Protein AF-A0A8C6CEL7-F1 (afdb_monomer)

Mean predicted aligned error: 11.31 Å

pLDDT: mean 79.72, std 16.55, range [28.69, 97.38]

Radius of gyration: 22.08 Å; Cα contacts (8 Å, |Δi|>4): 391; chains: 1; bounding box: 46×43×64 Å

Secondary structure (DSSP, 8-state):
-EEEEEEEEETTEEEEEEEEE-SSEEEEEETTS-EEEEEGGGEEEEEEEE-SSSEEEEEEETTS-EEEEEEE-GGGHHHHHHHIIIII--PEEE-----S-----EEEEETTEEEEEETTEEEEEEEGGGEEEEEEETTEEEEEE---TT-SS---EEEEE-PPP-SSS--HHHHHHHHHHHHS------S--S---SS----TT-------SEEEEEETTEEEEEEPPTT-------

InterPro domains:
  IPR011993 PH-like domain superfamily [G3DSA:2.30.29.30] (4-88)
  IPR024954 SSRP1, dimerization domain [PF03531] (101-165)
  IPR035417 FACT complex subunit SSRP1/POB3, N-terminal PH domain [PF17292] (12-92)
  IPR038167 SSRP1 domain superfamily [G3DSA:2.30.29.220] (90-170)
  IPR050454 RTT106/SSRP1 Histone Chaperone/FACT Complex [PTHR45849] (7-200)

Sequence (238 aa):
LDISILFSNVKGSINDGRLRLSRQGINFNSKTGKVDNIQAGKLTEGIWRWVALGHGLKLLKKNGHVYKNDGFRESEFEKLSDFFKTHYRLDLMEKDLCVKGWNWGTVKFGGQLLSFDIGDQLVFEIPHSNMSQYTTGKNKVTLEFHQNDDMEVSLMEVRFYVPPTQEGSVDPFEAFAQNILSNADVIQATGDAICIFLEATVPPGAGLYLHLQAARAHLLQRDFLCQLHPGYHHHAFL

Nearest PDB structures (foldseek):
  9eh2-assembly1_y  TM=8.035E-01  e=2.287E-29  Homo sapiens
  4khb-assembly3_F  TM=8.827E-01  e=9.810E-16  Thermochaetoides thermophila DSM 1495
  4khb-assembly2_D  TM=8.791E-01  e=1.525E-15  Thermochaetoides thermophila DSM 1495
  7xti-assembly1_k  TM=6.970E-01  e=7.644E-18  Komagataella phaffii
  7xt7-assembly1_k  TM=7.550E-01  e=6.945E-17  Komagataella phaffii

Organism: Moschus moschiferus (NCBI:txid68415)

Foldseek 3Di:
DKDAWKFWQDQNDTWGWIWDQDLQFIWTQTPVRDIDTGGLQQWDAWEWEDDPAAIKIWTAGPQLDITIIDNDHPVCQVVVQCCCCVRSVYGYHYAYADPPPDDDADWDQTRQWIFGDDVPHTHDIDGLAQFAAWDDDDQKIKTAGDDDPVDPDGDGIDMDRHDADPD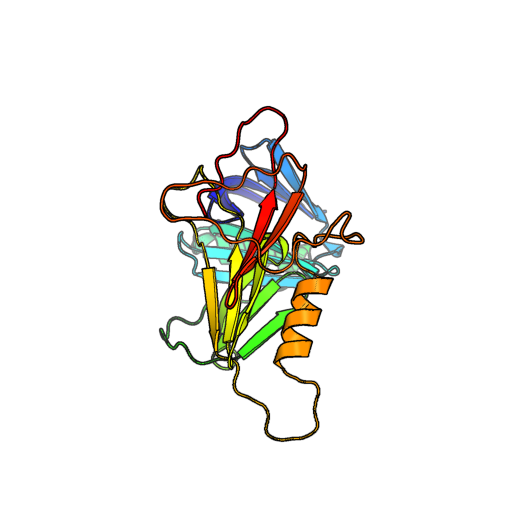DDDTPVVVVVVSSVVRHPYDDPPDDDPDDDDPDDAPVPGDDDDPDQWDWDDDPPDIDIDHDDPPDDDDDDD

Structure (mmCIF, N/CA/C/O backbone):
data_AF-A0A8C6CEL7-F1
#
_entry.id   AF-A0A8C6CEL7-F1
#
loop_
_atom_site.group_PDB
_atom_site.id
_atom_site.type_symbol
_atom_site.label_atom_id
_atom_site.label_alt_id
_atom_site.label_comp_id
_atom_site.label_asym_id
_atom_site.label_entity_id
_atom_site.label_seq_id
_atom_site.pdbx_PDB_ins_code
_atom_site.Cartn_x
_atom_site.Cartn_y
_atom_site.Cartn_z
_atom_site.occupancy
_atom_site.B_iso_or_equiv
_atom_site.auth_seq_id
_atom_site.auth_comp_id
_atom_site.auth_asym_id
_atom_site.auth_atom_id
_atom_site.pdbx_PDB_model_num
ATOM 1 N N . LEU A 1 1 ? 17.700 -2.260 -18.020 1.00 73.88 1 LEU A N 1
ATOM 2 C CA . LEU A 1 1 ? 16.871 -1.061 -18.258 1.00 73.88 1 LEU A CA 1
ATOM 3 C C . LEU A 1 1 ? 17.180 -0.050 -17.163 1.00 73.88 1 LEU A C 1
ATOM 5 O O . LEU A 1 1 ? 17.296 -0.461 -16.017 1.00 73.88 1 LEU A O 1
ATOM 9 N N . ASP A 1 2 ? 17.378 1.220 -17.497 1.00 73.12 2 ASP A N 1
ATOM 10 C CA . ASP A 1 2 ? 17.623 2.278 -16.512 1.00 73.12 2 ASP A CA 1
ATO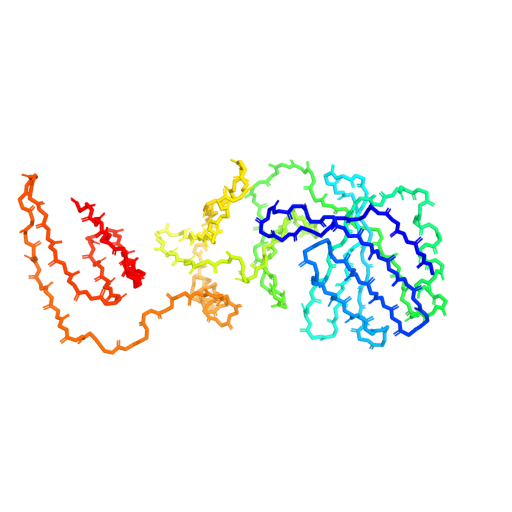M 11 C C . ASP A 1 2 ? 16.583 3.377 -16.735 1.00 73.12 2 ASP A C 1
ATOM 13 O O . ASP A 1 2 ? 16.462 3.865 -17.861 1.00 73.12 2 ASP A O 1
ATOM 17 N N . ILE A 1 3 ? 15.796 3.680 -15.703 1.00 73.62 3 ILE A N 1
ATOM 18 C CA . ILE A 1 3 ? 14.707 4.657 -15.752 1.00 73.62 3 ILE A CA 1
ATOM 19 C C . ILE A 1 3 ? 14.998 5.720 -14.696 1.00 73.62 3 ILE A C 1
ATOM 21 O O . ILE A 1 3 ? 15.216 5.430 -13.513 1.00 73.62 3 ILE A O 1
ATOM 25 N N . SER A 1 4 ? 15.055 6.963 -15.163 1.00 57.81 4 SER A N 1
ATOM 26 C CA . SER A 1 4 ? 15.361 8.136 -14.347 1.00 57.81 4 SER A CA 1
ATOM 27 C C . SER A 1 4 ? 14.065 8.833 -13.945 1.00 57.81 4 SER A C 1
ATOM 29 O O . SER A 1 4 ? 13.169 8.934 -14.774 1.00 57.81 4 SER A O 1
ATOM 31 N N . ILE A 1 5 ? 14.025 9.385 -12.727 1.00 59.25 5 ILE A N 1
ATOM 32 C CA . ILE A 1 5 ? 12.895 10.156 -12.176 1.00 59.25 5 ILE A CA 1
ATOM 33 C C . ILE A 1 5 ? 11.684 9.259 -11.900 1.00 59.25 5 ILE A C 1
ATOM 35 O O . ILE A 1 5 ? 10.656 9.330 -12.562 1.00 59.25 5 ILE A O 1
ATOM 39 N N . LEU A 1 6 ? 11.835 8.401 -10.894 1.00 67.50 6 LEU A N 1
ATOM 40 C CA . LEU A 1 6 ? 10.732 7.637 -10.324 1.00 67.50 6 LEU A CA 1
ATOM 41 C C . LEU A 1 6 ? 10.590 7.976 -8.856 1.00 67.50 6 LEU A C 1
ATOM 43 O O . LEU A 1 6 ? 11.579 8.276 -8.184 1.00 67.50 6 LEU A O 1
ATOM 47 N N . PHE A 1 7 ? 9.370 7.875 -8.363 1.00 73.00 7 PHE A N 1
ATOM 48 C CA . PHE A 1 7 ? 9.036 8.241 -7.004 1.00 73.00 7 PHE A CA 1
ATOM 49 C C . PHE A 1 7 ? 8.650 7.002 -6.210 1.00 73.00 7 PHE A C 1
ATOM 51 O O . PHE A 1 7 ? 7.875 6.171 -6.675 1.00 73.00 7 PHE A O 1
ATOM 58 N N . SER A 1 8 ? 9.177 6.860 -5.001 1.00 70.25 8 SER A N 1
ATOM 59 C CA . SER A 1 8 ? 8.619 5.925 -4.023 1.00 70.25 8 SER A CA 1
ATOM 60 C C . SER A 1 8 ? 7.763 6.703 -3.034 1.00 70.25 8 SER A C 1
ATOM 62 O O . SER A 1 8 ? 8.268 7.644 -2.417 1.00 70.25 8 SER A O 1
ATOM 64 N N . ASN A 1 9 ? 6.502 6.306 -2.858 1.00 66.31 9 ASN A N 1
ATOM 65 C CA . ASN A 1 9 ? 5.647 6.879 -1.824 1.00 66.31 9 ASN A CA 1
ATOM 66 C C . ASN A 1 9 ? 5.909 6.179 -0.484 1.00 66.31 9 ASN A C 1
ATOM 68 O O . ASN A 1 9 ? 5.652 4.979 -0.343 1.00 66.31 9 ASN A O 1
ATOM 72 N N . VAL A 1 10 ? 6.421 6.925 0.494 1.00 69.81 10 VAL A N 1
ATOM 73 C CA . VAL A 1 10 ? 6.631 6.450 1.866 1.00 69.81 10 VAL A CA 1
ATOM 74 C C . VAL A 1 10 ? 5.946 7.427 2.810 1.00 69.81 10 VAL A C 1
ATOM 76 O O . VAL A 1 10 ? 6.366 8.573 2.904 1.00 69.81 10 VAL A O 1
ATOM 79 N N . LYS A 1 11 ? 4.890 6.979 3.504 1.00 71.44 11 LYS A N 1
ATOM 80 C CA . LYS A 1 11 ? 4.110 7.803 4.453 1.00 71.44 11 LYS A CA 1
ATOM 81 C C . LYS A 1 11 ? 3.690 9.164 3.863 1.00 71.44 11 LYS A C 1
ATOM 83 O O . LYS A 1 11 ? 3.843 10.199 4.502 1.00 71.44 11 LYS A O 1
ATOM 88 N N . GLY A 1 12 ? 3.220 9.168 2.613 1.00 69.25 12 GLY A N 1
ATOM 89 C CA . GLY A 1 12 ? 2.821 10.391 1.911 1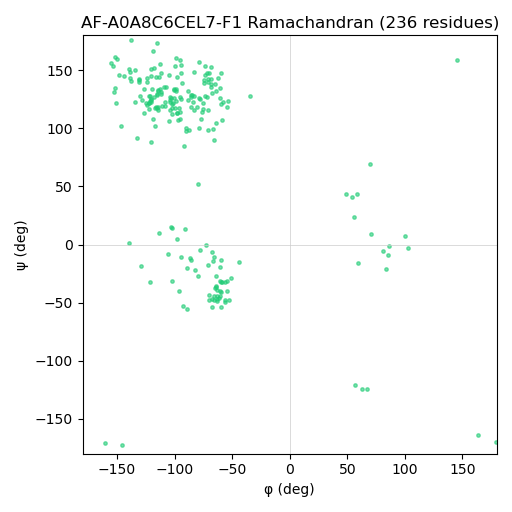.00 69.25 12 GLY A CA 1
ATOM 90 C C . GLY A 1 12 ? 3.974 11.156 1.254 1.00 69.25 12 GLY A C 1
ATOM 91 O O . GLY A 1 12 ? 3.726 11.861 0.279 1.00 69.25 12 GLY A O 1
ATOM 92 N N . SER A 1 13 ? 5.227 10.960 1.682 1.00 71.56 13 SER A N 1
ATOM 93 C CA . SER A 1 13 ? 6.389 11.569 1.031 1.00 71.56 13 SER A CA 1
ATOM 94 C C . SER A 1 13 ? 6.697 10.904 -0.299 1.00 71.56 13 SER A C 1
ATOM 96 O O . SER A 1 13 ? 6.862 9.684 -0.399 1.00 71.56 13 SER A O 1
ATOM 98 N N . ILE A 1 14 ? 6.814 11.742 -1.320 1.00 76.38 14 ILE A N 1
ATOM 99 C CA . ILE A 1 14 ? 7.198 11.376 -2.675 1.00 76.38 14 ILE A CA 1
ATOM 100 C C . ILE A 1 14 ? 8.723 11.492 -2.752 1.00 76.38 14 ILE A C 1
ATOM 102 O O . ILE A 1 14 ? 9.269 12.587 -2.845 1.00 76.38 14 ILE A O 1
ATOM 106 N N . ASN A 1 15 ? 9.418 10.357 -2.659 1.00 81.69 15 ASN A N 1
ATOM 107 C CA . ASN A 1 15 ? 10.879 10.334 -2.681 1.00 81.69 15 ASN A CA 1
ATOM 108 C C . ASN A 1 15 ? 11.390 10.007 -4.079 1.00 81.69 15 ASN A C 1
ATOM 110 O O . ASN A 1 15 ? 11.230 8.878 -4.553 1.00 81.69 15 ASN A O 1
ATOM 114 N N . ASP A 1 16 ? 12.042 10.975 -4.711 1.00 84.75 16 ASP A N 1
ATOM 115 C CA . ASP A 1 16 ? 12.711 10.779 -5.990 1.00 84.75 16 ASP A CA 1
ATOM 116 C C . ASP A 1 16 ? 13.840 9.755 -5.879 1.00 84.75 16 ASP A C 1
ATOM 118 O O . ASP A 1 16 ? 14.645 9.751 -4.940 1.00 84.75 16 ASP A O 1
ATOM 122 N N . GLY A 1 17 ? 13.991 8.965 -6.930 1.00 87.00 17 GLY A N 1
ATOM 123 C CA . GLY A 1 17 ? 15.105 8.055 -7.071 1.00 87.00 17 GLY A CA 1
ATOM 124 C C . GLY A 1 17 ? 15.336 7.611 -8.504 1.00 87.00 17 GLY A C 1
ATOM 125 O O . GLY A 1 17 ? 14.765 8.127 -9.472 1.00 87.00 17 GLY A O 1
ATOM 126 N N . ARG A 1 18 ? 16.230 6.634 -8.630 1.00 88.38 18 ARG A N 1
ATOM 127 C CA . ARG A 1 18 ? 16.578 5.996 -9.899 1.00 88.38 18 ARG A CA 1
ATOM 128 C C . ARG A 1 18 ? 16.333 4.502 -9.801 1.00 88.38 18 ARG A C 1
ATOM 130 O O . ARG A 1 18 ? 16.853 3.858 -8.889 1.00 88.38 18 ARG A O 1
ATOM 137 N N . LEU A 1 19 ? 15.587 3.960 -10.761 1.00 90.25 19 LEU A N 1
ATOM 138 C CA . LEU A 1 19 ? 15.304 2.532 -10.846 1.00 90.25 19 LEU A CA 1
ATOM 139 C C . LEU A 1 19 ? 16.162 1.895 -11.936 1.00 90.25 19 LEU A C 1
ATOM 141 O O . LEU A 1 19 ? 16.141 2.300 -13.099 1.00 90.25 19 LEU A O 1
ATOM 145 N N . ARG A 1 20 ? 16.897 0.852 -11.565 1.00 92.00 20 ARG A N 1
ATOM 146 C CA . ARG A 1 20 ? 17.717 0.063 -12.482 1.00 92.00 20 ARG A CA 1
ATOM 147 C C . ARG A 1 20 ? 17.268 -1.383 -12.464 1.00 92.00 20 ARG A C 1
ATOM 149 O O . ARG A 1 20 ? 17.321 -2.034 -11.426 1.00 92.00 20 ARG A O 1
ATOM 156 N N . LEU A 1 21 ? 16.903 -1.900 -13.629 1.00 93.44 21 LEU A N 1
ATOM 157 C CA . LEU A 1 21 ? 16.566 -3.300 -13.831 1.00 93.44 21 LEU A CA 1
ATOM 158 C C . LEU A 1 21 ? 17.729 -4.006 -14.533 1.00 93.44 21 LEU A C 1
ATOM 160 O O . LEU A 1 21 ? 18.136 -3.625 -15.639 1.00 93.44 21 LEU A O 1
ATOM 164 N N . SER A 1 22 ? 18.243 -5.052 -13.900 1.00 94.81 22 SER A N 1
ATOM 165 C CA . SER A 1 22 ? 19.195 -6.010 -14.462 1.00 94.81 22 SER A CA 1
ATOM 166 C C . SER A 1 22 ? 18.549 -7.393 -14.554 1.00 94.81 22 SER A C 1
ATOM 168 O O . SER A 1 22 ? 17.448 -7.616 -14.058 1.00 94.81 22 SER A O 1
ATOM 170 N N . ARG A 1 23 ? 19.233 -8.363 -15.169 1.00 93.75 23 ARG A N 1
ATOM 171 C CA . ARG A 1 23 ? 18.729 -9.747 -15.221 1.00 93.75 23 ARG A CA 1
ATOM 172 C C . ARG A 1 23 ? 18.643 -10.388 -13.831 1.00 93.75 23 ARG A C 1
ATOM 174 O O . ARG A 1 23 ? 17.826 -11.271 -13.618 1.00 93.75 23 ARG A O 1
ATOM 181 N N . GLN A 1 24 ? 19.482 -9.945 -12.894 1.00 93.44 24 GLN A N 1
ATOM 182 C CA . GLN A 1 24 ? 19.531 -10.468 -11.528 1.00 93.44 24 GLN A CA 1
ATOM 183 C C . GLN A 1 24 ? 18.424 -9.885 -10.638 1.00 93.44 24 GLN A C 1
ATOM 185 O O . GLN A 1 24 ? 18.006 -10.526 -9.671 1.00 93.44 24 GLN A O 1
ATOM 190 N N . GLY A 1 25 ? 17.947 -8.679 -10.947 1.00 93.62 25 GLY A N 1
ATOM 191 C CA . GLY A 1 25 ? 16.943 -8.012 -10.135 1.00 93.62 25 GLY A CA 1
ATOM 192 C C . GLY A 1 25 ? 16.814 -6.522 -10.413 1.00 93.62 25 GLY A C 1
ATOM 193 O O . GLY A 1 25 ? 17.291 -6.006 -11.422 1.00 93.62 25 GLY A O 1
ATOM 194 N N . ILE A 1 26 ? 16.165 -5.839 -9.483 1.00 94.12 26 ILE A N 1
ATOM 195 C CA . ILE A 1 26 ? 15.795 -4.433 -9.562 1.00 94.12 26 ILE A CA 1
ATOM 196 C C . ILE A 1 26 ? 16.462 -3.701 -8.401 1.00 94.12 26 ILE A C 1
ATOM 198 O O . ILE A 1 26 ? 16.421 -4.174 -7.269 1.00 94.12 26 ILE A O 1
ATOM 202 N N . ASN A 1 27 ? 17.066 -2.551 -8.678 1.00 92.38 27 ASN A N 1
ATOM 203 C CA . ASN A 1 27 ? 17.645 -1.669 -7.673 1.00 92.38 27 ASN A CA 1
ATOM 204 C C . ASN A 1 27 ? 16.972 -0.304 -7.748 1.00 92.38 27 ASN A C 1
ATOM 206 O O . ASN A 1 27 ? 16.991 0.322 -8.809 1.00 92.38 27 ASN A O 1
ATOM 210 N N . PHE A 1 28 ? 16.412 0.158 -6.635 1.00 88.44 28 PHE A N 1
ATOM 211 C CA . PHE A 1 28 ? 15.927 1.523 -6.486 1.00 88.44 28 PHE A CA 1
ATOM 212 C C . PHE A 1 28 ? 16.858 2.292 -5.553 1.00 88.44 28 PHE A C 1
ATOM 214 O O . PHE A 1 28 ? 17.022 1.924 -4.392 1.00 88.44 28 PHE A O 1
ATOM 221 N N . ASN A 1 29 ? 17.459 3.359 -6.071 1.00 87.75 29 ASN A N 1
ATOM 222 C CA . ASN A 1 29 ? 18.303 4.258 -5.296 1.00 87.75 29 ASN A CA 1
ATOM 223 C C . ASN A 1 29 ? 17.519 5.540 -5.029 1.00 87.75 29 ASN A C 1
ATOM 225 O O . ASN A 1 29 ? 17.346 6.350 -5.944 1.00 87.75 29 ASN A O 1
ATOM 229 N N . SER A 1 30 ? 17.064 5.715 -3.792 1.00 84.06 30 SER A N 1
ATOM 230 C CA . SER A 1 30 ? 16.447 6.958 -3.335 1.00 84.06 30 SER A CA 1
ATOM 231 C C . SER A 1 30 ? 17.497 8.067 -3.219 1.00 84.06 30 SER A C 1
ATOM 233 O O . SER A 1 30 ? 18.641 7.807 -2.829 1.00 84.06 30 SER A O 1
ATOM 235 N N . LYS A 1 31 ? 17.108 9.324 -3.470 1.00 79.69 31 LYS A N 1
ATOM 236 C CA . LYS A 1 31 ? 17.947 10.495 -3.151 1.00 79.69 31 LYS A CA 1
ATOM 237 C C . LYS A 1 31 ? 18.264 10.607 -1.654 1.00 79.69 31 LYS A C 1
ATOM 239 O O . LYS A 1 31 ? 19.261 11.224 -1.300 1.00 79.69 31 LYS A O 1
ATOM 244 N N . THR A 1 32 ? 17.484 9.951 -0.791 1.00 77.44 32 THR A N 1
ATOM 245 C CA . THR A 1 32 ? 17.755 9.844 0.655 1.00 77.44 32 THR A CA 1
ATOM 246 C C . THR A 1 32 ? 18.916 8.899 0.996 1.00 77.44 32 THR A C 1
ATOM 248 O O . THR A 1 32 ? 19.228 8.701 2.165 1.00 77.44 32 THR A O 1
ATOM 251 N N . GLY A 1 33 ? 19.550 8.270 -0.002 1.00 77.38 33 GLY A N 1
ATOM 252 C CA . GLY A 1 33 ? 20.658 7.327 0.181 1.00 77.38 33 GLY A CA 1
ATOM 253 C C . GLY A 1 33 ? 20.216 5.888 0.459 1.00 77.38 33 GLY A C 1
ATOM 254 O O . GLY A 1 33 ? 21.039 4.974 0.402 1.00 77.38 33 GLY A O 1
ATOM 255 N N . LYS A 1 34 ? 18.919 5.652 0.697 1.00 82.50 34 LYS A N 1
ATOM 256 C CA . LYS A 1 34 ? 18.366 4.300 0.816 1.00 82.50 34 LYS A CA 1
ATOM 257 C C . LYS A 1 34 ? 18.421 3.580 -0.534 1.00 82.50 34 LYS A C 1
ATOM 259 O O . LYS A 1 34 ? 17.958 4.104 -1.548 1.00 82.50 34 LYS A O 1
ATOM 264 N N . VAL A 1 35 ? 18.946 2.356 -0.520 1.00 85.31 35 VAL A N 1
ATOM 265 C CA . VAL A 1 35 ? 19.004 1.469 -1.685 1.00 85.31 35 VAL A CA 1
ATOM 266 C C . VAL A 1 35 ? 18.159 0.232 -1.423 1.00 85.31 35 VAL A C 1
ATOM 268 O O . VAL A 1 35 ? 18.452 -0.552 -0.522 1.00 85.31 35 VAL A O 1
ATOM 271 N N . ASP A 1 36 ? 17.129 0.039 -2.238 1.00 86.56 36 ASP A N 1
ATOM 272 C CA . ASP A 1 36 ? 16.294 -1.156 -2.221 1.00 86.56 36 ASP A CA 1
ATOM 273 C C . ASP A 1 36 ? 16.727 -2.103 -3.344 1.00 86.56 36 ASP A C 1
ATOM 275 O O . ASP A 1 36 ? 16.625 -1.772 -4.524 1.00 86.56 36 ASP A O 1
ATOM 279 N N . ASN A 1 37 ? 17.190 -3.303 -2.979 1.00 91.19 37 ASN A N 1
ATOM 280 C CA . ASN A 1 37 ? 17.571 -4.353 -3.925 1.00 91.19 37 ASN A CA 1
ATOM 281 C C . ASN A 1 37 ? 16.549 -5.502 -3.895 1.00 91.19 37 ASN A C 1
ATOM 283 O O . ASN A 1 37 ? 16.263 -6.115 -2.857 1.00 91.19 37 ASN A O 1
ATOM 287 N N . ILE A 1 38 ? 15.971 -5.793 -5.053 1.00 93.19 38 ILE A N 1
ATOM 288 C CA . ILE A 1 38 ? 14.932 -6.794 -5.252 1.00 93.19 38 ILE A CA 1
ATOM 289 C C . ILE A 1 38 ? 15.458 -7.846 -6.220 1.00 93.19 38 ILE A C 1
ATOM 291 O O . ILE A 1 38 ? 15.562 -7.616 -7.418 1.00 93.19 38 ILE A O 1
ATOM 295 N N . GLN A 1 39 ? 15.750 -9.038 -5.709 1.00 95.12 39 GLN A N 1
ATOM 296 C CA . GLN A 1 39 ? 16.138 -10.166 -6.552 1.00 95.12 39 GLN A CA 1
ATOM 297 C C . GLN A 1 39 ? 14.955 -10.649 -7.395 1.00 95.12 39 GLN A C 1
ATOM 299 O O . GLN A 1 39 ? 13.867 -10.870 -6.858 1.00 95.12 39 GLN A O 1
ATOM 304 N N . ALA A 1 40 ? 15.200 -10.902 -8.682 1.00 94.38 40 ALA A N 1
ATOM 305 C CA . ALA A 1 40 ? 14.183 -11.345 -9.635 1.00 94.38 40 ALA A CA 1
ATOM 306 C C . ALA A 1 40 ? 13.410 -12.583 -9.149 1.00 94.38 40 ALA A C 1
ATOM 308 O O . ALA A 1 40 ? 12.186 -12.581 -9.108 1.00 94.38 40 ALA A O 1
ATOM 309 N N . GLY A 1 41 ? 14.117 -13.614 -8.667 1.00 94.25 41 GLY A N 1
ATOM 310 C CA . GLY A 1 41 ? 13.504 -14.870 -8.207 1.00 94.25 41 GLY A CA 1
ATOM 311 C C . GLY A 1 41 ? 12.651 -14.765 -6.933 1.00 94.25 41 GLY A C 1
ATOM 312 O O . GLY A 1 41 ? 12.026 -15.754 -6.526 1.00 94.25 41 GLY A O 1
ATOM 313 N N . LYS A 1 42 ? 12.635 -13.595 -6.279 1.00 94.94 42 LYS A N 1
ATOM 314 C CA . LYS A 1 42 ? 11.781 -13.307 -5.118 1.00 94.94 42 LYS A CA 1
ATOM 315 C C . LYS A 1 42 ? 10.469 -12.628 -5.499 1.00 94.94 42 LYS A C 1
ATOM 317 O O . LYS A 1 42 ? 9.613 -12.530 -4.624 1.00 94.94 42 LYS A O 1
ATOM 322 N N . LEU A 1 43 ? 10.314 -12.166 -6.738 1.00 95.62 43 LEU A N 1
ATOM 323 C CA . LEU A 1 43 ? 9.076 -11.564 -7.223 1.00 95.62 43 LEU A CA 1
ATOM 324 C C . LEU A 1 43 ? 8.011 -12.639 -7.459 1.00 95.62 43 LEU A C 1
ATOM 326 O O . LEU A 1 43 ? 8.322 -13.741 -7.912 1.00 95.62 43 LEU A O 1
ATOM 330 N N . THR A 1 44 ? 6.769 -12.311 -7.121 1.00 95.25 44 THR A N 1
ATOM 331 C CA . THR A 1 44 ? 5.587 -13.157 -7.358 1.00 95.25 44 THR A CA 1
ATOM 332 C C . THR A 1 44 ? 4.546 -12.468 -8.213 1.00 95.25 44 THR A C 1
ATOM 334 O O . THR A 1 44 ? 3.851 -13.139 -8.962 1.00 95.25 44 THR A O 1
ATOM 337 N N . GLU A 1 45 ? 4.437 -11.146 -8.107 1.00 95.56 45 GLU A N 1
ATOM 338 C CA . GLU A 1 45 ? 3.426 -10.370 -8.817 1.00 95.56 45 GLU A CA 1
ATOM 339 C C . GLU A 1 45 ? 4.000 -9.020 -9.241 1.00 95.56 45 GLU A C 1
ATOM 341 O O . GLU A 1 45 ? 4.806 -8.419 -8.520 1.00 95.56 45 GLU A O 1
ATOM 346 N N . GLY A 1 46 ? 3.566 -8.545 -10.404 1.00 96.19 46 GLY A N 1
ATOM 347 C CA . GLY A 1 46 ? 3.839 -7.209 -10.904 1.00 96.19 46 GLY A CA 1
ATOM 348 C C . GLY A 1 46 ? 2.556 -6.607 -11.455 1.00 96.19 46 GLY A C 1
ATOM 349 O O . GLY A 1 46 ? 1.923 -7.189 -12.331 1.00 96.19 46 GLY A O 1
ATOM 350 N N . ILE A 1 47 ? 2.173 -5.455 -10.920 1.00 95.75 47 ILE A N 1
ATOM 351 C CA . ILE A 1 47 ? 0.987 -4.707 -11.325 1.00 95.75 47 ILE A CA 1
ATOM 352 C C . ILE A 1 47 ? 1.437 -3.377 -11.916 1.00 95.75 47 ILE A C 1
ATOM 354 O O . ILE A 1 47 ? 2.197 -2.635 -11.286 1.00 95.75 47 ILE A O 1
ATOM 358 N N . TRP A 1 48 ? 0.919 -3.078 -13.097 1.00 96.12 48 TRP A N 1
ATOM 359 C CA . TRP A 1 48 ? 0.942 -1.770 -13.725 1.00 96.12 48 TRP A CA 1
ATOM 360 C C . TRP A 1 48 ? -0.400 -1.079 -13.499 1.00 96.12 48 TRP A C 1
ATOM 362 O O . TRP A 1 48 ? -1.450 -1.707 -13.639 1.00 96.12 48 TRP A O 1
ATOM 372 N N . ARG A 1 49 ? -0.382 0.191 -13.100 1.00 94.25 49 ARG A N 1
ATOM 373 C CA . ARG A 1 49 ? -1.609 0.919 -12.752 1.00 94.25 49 ARG A CA 1
ATOM 374 C C . ARG A 1 49 ? -1.461 2.419 -12.917 1.00 94.25 49 ARG A C 1
ATOM 376 O O . ARG A 1 49 ? -0.358 2.948 -12.754 1.00 94.25 49 ARG A O 1
ATOM 383 N N . TRP A 1 50 ? -2.579 3.102 -13.116 1.00 92.19 50 TRP A N 1
ATOM 384 C CA . TRP A 1 50 ? -2.636 4.554 -12.980 1.00 92.19 50 TRP A CA 1
ATOM 385 C C . TRP A 1 50 ? -2.382 4.999 -11.532 1.00 92.19 50 TRP A C 1
ATOM 387 O O . TRP A 1 50 ? -2.872 4.398 -10.570 1.00 92.19 50 TRP A O 1
ATOM 397 N N . VAL A 1 51 ? -1.595 6.065 -11.379 1.00 88.44 51 VAL A N 1
ATOM 398 C CA . VAL A 1 51 ? -1.271 6.701 -10.092 1.00 88.44 51 VAL A CA 1
ATOM 399 C C . VAL A 1 51 ? -1.319 8.224 -10.233 1.00 88.44 51 VAL A C 1
ATOM 401 O O . VAL A 1 51 ? -1.525 8.751 -11.322 1.00 88.44 51 VAL A O 1
ATOM 404 N N . ALA A 1 52 ? -1.131 8.954 -9.129 1.00 82.94 52 ALA A N 1
ATOM 405 C CA . ALA A 1 52 ? -1.206 10.419 -9.124 1.00 82.94 52 ALA A CA 1
ATOM 406 C C . ALA A 1 52 ? -0.247 11.084 -10.130 1.00 82.94 52 ALA A C 1
ATOM 408 O O .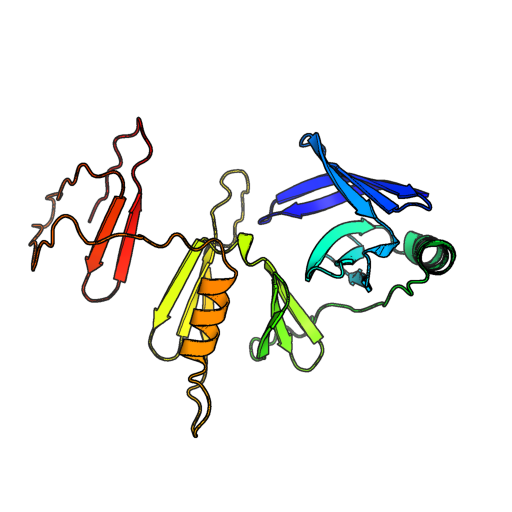 ALA A 1 52 ? -0.561 12.136 -10.680 1.00 82.94 52 ALA A O 1
ATOM 409 N N . LEU A 1 53 ? 0.910 10.463 -10.382 1.00 84.19 53 LEU A N 1
ATOM 410 C CA . LEU A 1 53 ? 1.892 10.932 -11.351 1.00 84.19 53 LEU A CA 1
ATOM 411 C C . LEU A 1 53 ? 2.134 9.860 -12.425 1.00 84.19 53 LEU A C 1
ATOM 413 O O . LEU A 1 53 ? 3.012 9.011 -12.289 1.00 84.19 53 LEU A O 1
ATOM 417 N N . GLY A 1 54 ? 1.333 9.892 -13.492 1.00 90.81 54 GLY A N 1
ATOM 418 C CA . GLY A 1 54 ? 1.435 8.947 -14.606 1.00 90.81 54 GLY A CA 1
ATOM 419 C C . GLY A 1 54 ? 1.063 7.523 -14.194 1.00 90.81 54 GLY A C 1
ATOM 420 O O . GLY A 1 54 ? -0.025 7.283 -13.672 1.00 90.81 54 GLY A O 1
ATOM 421 N N . HIS A 1 55 ? 1.975 6.581 -14.428 1.00 92.88 55 HIS A N 1
ATOM 422 C CA . HIS A 1 55 ? 1.789 5.178 -14.077 1.00 92.88 55 HIS A CA 1
ATOM 423 C C . HIS A 1 55 ? 2.733 4.730 -12.964 1.00 92.88 55 HIS A C 1
ATOM 425 O O . HIS A 1 55 ? 3.809 5.294 -12.746 1.00 92.88 55 HIS A O 1
ATOM 431 N N . GLY A 1 56 ? 2.305 3.694 -12.252 1.00 92.75 56 GLY A N 1
ATOM 432 C CA . GLY A 1 56 ? 3.048 3.067 -11.176 1.00 92.75 56 GLY A CA 1
ATOM 433 C C . GLY A 1 56 ? 3.244 1.580 -11.413 1.00 92.75 56 GLY A C 1
ATOM 434 O O . GLY A 1 56 ? 2.358 0.876 -11.900 1.00 92.75 56 GLY A O 1
ATOM 435 N N . LEU A 1 57 ? 4.413 1.103 -11.004 1.00 93.81 57 LEU A N 1
ATOM 436 C CA . LEU A 1 57 ? 4.766 -0.301 -10.930 1.00 93.81 57 LEU A CA 1
ATOM 437 C C . LEU A 1 57 ? 4.718 -0.741 -9.465 1.00 93.81 57 LEU A C 1
ATOM 439 O O . LEU A 1 57 ? 5.504 -0.283 -8.629 1.00 93.81 57 LEU A O 1
ATOM 443 N N . LYS A 1 58 ? 3.800 -1.657 -9.156 1.00 93.25 58 LYS A N 1
ATOM 444 C CA . LYS A 1 58 ? 3.711 -2.332 -7.859 1.00 93.25 58 LYS A CA 1
ATOM 445 C C . LYS A 1 58 ? 4.251 -3.752 -7.990 1.00 93.2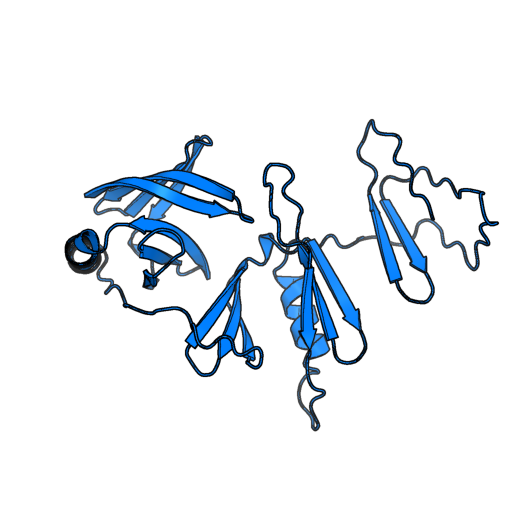5 58 LYS A C 1
ATOM 447 O O . LYS A 1 58 ? 3.744 -4.538 -8.779 1.00 93.25 58 LYS A O 1
ATOM 452 N N . LEU A 1 59 ? 5.233 -4.098 -7.167 1.00 94.06 59 LEU A N 1
ATOM 453 C CA . LEU A 1 59 ? 5.881 -5.406 -7.160 1.00 94.06 59 LEU A CA 1
ATOM 454 C C . LEU A 1 59 ? 5.665 -6.104 -5.822 1.00 94.06 59 LEU A C 1
ATOM 456 O O . LEU A 1 59 ? 5.994 -5.541 -4.775 1.00 94.06 59 LEU A O 1
ATOM 460 N N . LEU A 1 60 ? 5.163 -7.337 -5.858 1.00 92.94 60 LEU A N 1
ATOM 461 C CA . LEU A 1 60 ? 5.007 -8.194 -4.685 1.00 92.94 60 LEU A CA 1
ATOM 462 C C . LEU A 1 60 ? 6.145 -9.212 -4.626 1.00 92.94 60 LEU A C 1
ATOM 464 O O . LEU A 1 60 ? 6.480 -9.863 -5.622 1.00 92.94 60 LEU A O 1
ATOM 468 N N . LYS A 1 61 ? 6.733 -9.365 -3.441 1.00 92.62 61 LYS A N 1
ATOM 469 C CA . LYS A 1 61 ? 7.687 -10.435 -3.144 1.00 92.62 61 LYS A CA 1
ATOM 470 C C . LYS A 1 61 ? 6.995 -11.632 -2.492 1.00 92.62 61 LYS A C 1
ATOM 472 O O . LYS A 1 61 ? 6.009 -11.480 -1.778 1.00 92.62 61 LYS A O 1
ATOM 477 N N . LYS A 1 62 ? 7.634 -12.804 -2.583 1.00 91.44 62 LYS A N 1
ATOM 478 C CA . LYS A 1 62 ? 7.241 -14.048 -1.884 1.00 91.44 62 LYS A CA 1
ATOM 479 C C . LYS A 1 62 ? 7.025 -13.883 -0.377 1.00 91.44 62 LYS A C 1
ATOM 481 O O . LYS A 1 62 ? 6.260 -14.629 0.210 1.00 91.44 62 LYS A O 1
ATOM 486 N N . ASN A 1 63 ? 7.719 -12.934 0.251 1.00 86.88 63 ASN A N 1
ATOM 487 C CA . ASN A 1 63 ? 7.609 -12.661 1.684 1.00 86.88 63 ASN A CA 1
ATOM 488 C C . ASN A 1 63 ? 6.550 -11.597 2.030 1.00 86.88 63 ASN A C 1
ATOM 490 O O . ASN A 1 63 ? 6.579 -11.067 3.134 1.00 86.88 63 ASN A O 1
ATOM 494 N N . GLY A 1 64 ? 5.673 -11.230 1.091 1.00 85.19 64 GLY A N 1
ATOM 495 C CA . GLY A 1 64 ? 4.589 -10.270 1.313 1.00 85.19 64 GLY A CA 1
ATOM 496 C C . GLY A 1 64 ? 4.996 -8.795 1.244 1.00 85.19 64 GLY A C 1
ATOM 497 O O . GLY A 1 64 ? 4.121 -7.934 1.280 1.00 85.19 64 GLY A O 1
ATOM 498 N N . HIS A 1 65 ? 6.291 -8.478 1.112 1.00 86.88 65 HIS A N 1
ATOM 499 C CA . HIS A 1 65 ? 6.729 -7.094 0.927 1.00 86.88 65 HIS A CA 1
ATOM 500 C C . HIS A 1 65 ? 6.303 -6.562 -0.438 1.00 86.88 65 HIS A C 1
ATOM 502 O O . HIS A 1 65 ? 6.481 -7.226 -1.466 1.00 86.88 65 HIS A O 1
ATOM 508 N N . VAL A 1 66 ? 5.833 -5.318 -0.436 1.00 88.75 66 VAL A N 1
ATOM 509 C CA . VAL A 1 66 ? 5.400 -4.602 -1.631 1.00 88.75 66 VAL A CA 1
ATOM 510 C C . VAL A 1 66 ? 6.322 -3.420 -1.898 1.00 88.75 66 VAL A C 1
ATOM 512 O O . VAL A 1 66 ? 6.600 -2.625 -1.006 1.00 88.75 66 VAL A O 1
ATOM 515 N N . TYR A 1 67 ? 6.763 -3.294 -3.146 1.00 89.25 67 TYR A N 1
ATOM 516 C CA . TYR A 1 67 ? 7.539 -2.160 -3.639 1.00 89.25 67 TYR A CA 1
ATOM 517 C C . TYR A 1 67 ? 6.689 -1.385 -4.633 1.00 89.25 67 TYR A C 1
ATOM 519 O O . TYR A 1 67 ? 6.074 -1.985 -5.512 1.00 89.25 67 TYR A O 1
ATOM 527 N N . LYS A 1 68 ? 6.623 -0.066 -4.465 1.00 89.25 68 LYS A N 1
ATOM 528 C CA . LYS A 1 68 ? 5.845 0.835 -5.316 1.00 89.25 68 LYS A CA 1
ATOM 529 C C . LYS A 1 68 ? 6.788 1.894 -5.862 1.00 89.25 68 LYS A C 1
ATOM 531 O O . LYS A 1 68 ? 7.422 2.609 -5.085 1.00 89.25 68 LYS A O 1
ATOM 536 N N . ASN A 1 69 ? 6.890 1.953 -7.180 1.00 90.69 69 ASN A N 1
ATOM 537 C CA . ASN A 1 69 ? 7.579 3.015 -7.891 1.00 90.69 69 ASN A CA 1
ATOM 538 C C . ASN A 1 69 ? 6.563 3.666 -8.825 1.00 90.69 69 ASN A C 1
ATOM 540 O O . ASN A 1 69 ? 5.911 2.966 -9.589 1.00 90.69 69 ASN A O 1
ATOM 544 N N . ASP A 1 70 ? 6.435 4.979 -8.756 1.00 91.00 70 ASP A N 1
ATOM 545 C CA . ASP A 1 70 ? 5.468 5.776 -9.506 1.00 91.00 70 ASP A CA 1
ATOM 546 C C . ASP A 1 70 ? 6.214 6.774 -10.408 1.00 91.00 70 ASP A C 1
ATOM 548 O O . ASP A 1 70 ? 7.414 7.001 -10.222 1.00 91.00 70 ASP A O 1
ATOM 552 N N . GLY A 1 71 ? 5.525 7.391 -11.370 1.00 90.31 71 GLY A N 1
ATOM 553 C CA . GLY A 1 71 ? 6.121 8.375 -12.286 1.00 90.31 71 GLY A CA 1
ATOM 554 C C . GLY A 1 71 ? 6.484 7.830 -13.665 1.00 90.31 71 GLY A C 1
ATOM 555 O O . GLY A 1 71 ? 7.113 8.541 -14.448 1.00 90.31 71 GLY A O 1
ATOM 556 N N . PHE A 1 72 ? 6.103 6.593 -13.982 1.00 91.69 72 PHE A N 1
ATOM 557 C CA . PHE A 1 72 ? 6.368 6.022 -15.296 1.00 91.69 72 PHE A CA 1
ATOM 558 C C . PHE A 1 72 ? 5.482 6.657 -16.371 1.00 91.69 72 PHE A C 1
ATOM 560 O O . PHE A 1 72 ? 4.318 7.008 -16.134 1.00 91.69 72 PHE A O 1
ATOM 567 N N . ARG A 1 73 ? 6.021 6.755 -17.587 1.00 92.50 73 ARG A N 1
ATOM 568 C CA . ARG A 1 73 ? 5.229 7.124 -18.769 1.00 92.50 73 ARG A CA 1
ATOM 569 C C . ARG A 1 73 ? 4.537 5.887 -19.323 1.00 92.50 73 ARG A C 1
ATOM 571 O O . ARG A 1 73 ? 5.100 4.800 -19.303 1.00 92.50 73 ARG A O 1
ATOM 578 N N . GLU A 1 74 ? 3.358 6.069 -19.906 1.00 92.69 74 GLU A N 1
ATOM 579 C CA . GLU A 1 74 ? 2.606 4.983 -20.552 1.00 92.69 74 GLU A CA 1
ATOM 580 C C . GLU A 1 74 ? 3.441 4.250 -21.616 1.00 92.69 74 GLU A C 1
ATOM 582 O O . GLU A 1 74 ? 3.484 3.025 -21.648 1.00 92.69 74 GLU A O 1
ATOM 587 N N . SER A 1 75 ? 4.234 4.998 -22.394 1.00 93.50 75 SER A N 1
ATOM 588 C CA . SER A 1 75 ? 5.153 4.459 -23.407 1.00 93.50 75 SER A CA 1
ATOM 589 C C . SER A 1 75 ? 6.232 3.510 -22.860 1.00 93.50 75 SER A C 1
ATOM 591 O O . SER A 1 75 ? 6.944 2.879 -23.636 1.00 93.50 75 SER A O 1
ATOM 593 N N . GLU A 1 76 ? 6.436 3.451 -21.541 1.00 93.31 76 GLU A N 1
ATOM 594 C CA . GLU A 1 76 ? 7.400 2.538 -20.916 1.00 93.31 76 GLU A CA 1
ATOM 595 C C . GLU A 1 76 ? 6.814 1.148 -20.647 1.00 93.31 76 GLU A C 1
ATOM 597 O O . GLU A 1 76 ? 7.588 0.219 -20.394 1.00 93.31 76 GLU A O 1
ATOM 602 N N . PHE A 1 77 ? 5.488 0.985 -20.734 1.00 95.19 77 PHE A N 1
ATOM 603 C CA . PHE A 1 77 ? 4.805 -0.260 -20.394 1.00 95.19 77 PHE A CA 1
ATOM 604 C C . PHE A 1 77 ? 5.280 -1.444 -21.240 1.00 95.19 77 PHE A C 1
ATOM 606 O O . PHE A 1 77 ? 5.743 -2.428 -20.670 1.00 95.19 77 PHE A O 1
ATOM 613 N N . GLU A 1 78 ? 5.253 -1.345 -22.575 1.00 96.19 78 GLU A N 1
ATOM 614 C CA . GLU A 1 78 ? 5.647 -2.453 -23.467 1.00 96.19 78 GLU A CA 1
ATOM 615 C C . GLU A 1 78 ? 7.073 -2.930 -23.168 1.00 96.19 78 GLU A C 1
ATOM 617 O O . GLU A 1 78 ? 7.329 -4.112 -22.940 1.00 96.19 78 GLU A O 1
ATOM 622 N N . LYS A 1 79 ? 8.004 -1.978 -23.047 1.00 95.38 79 LYS A N 1
ATOM 623 C CA . LYS A 1 79 ? 9.413 -2.257 -22.752 1.00 95.38 79 LYS A CA 1
ATOM 624 C C . LYS A 1 79 ? 9.608 -2.916 -21.386 1.00 95.38 79 LYS A C 1
ATOM 626 O O . LYS A 1 79 ? 10.494 -3.761 -21.232 1.00 95.38 79 LYS A O 1
ATOM 631 N N . LEU A 1 80 ? 8.847 -2.490 -20.378 1.00 95.50 80 LEU A N 1
ATOM 632 C CA . LEU A 1 80 ? 8.876 -3.089 -19.045 1.00 95.50 80 LEU A CA 1
ATOM 633 C C . LEU A 1 80 ? 8.265 -4.489 -19.076 1.00 95.50 80 LEU A C 1
ATOM 635 O O . LEU A 1 80 ? 8.899 -5.423 -18.592 1.00 95.50 80 LEU A O 1
ATOM 639 N N . SER A 1 81 ? 7.097 -4.651 -19.688 1.00 96.94 81 SER A N 1
ATOM 640 C CA . SER A 1 81 ? 6.394 -5.928 -19.805 1.00 96.94 81 SER A CA 1
ATOM 641 C C . SER A 1 81 ? 7.272 -6.988 -20.476 1.00 96.94 81 SER A C 1
ATOM 643 O O . SER A 1 81 ? 7.528 -8.042 -19.886 1.00 96.94 81 SER A O 1
ATOM 645 N N . ASP A 1 82 ? 7.880 -6.661 -21.621 1.00 97.31 82 ASP A N 1
ATOM 646 C CA . ASP A 1 82 ? 8.807 -7.551 -22.328 1.00 97.31 82 ASP A CA 1
ATOM 647 C C . ASP A 1 82 ? 10.024 -7.924 -21.476 1.00 97.31 82 ASP A C 1
ATOM 649 O O . ASP A 1 82 ? 10.465 -9.081 -21.462 1.00 97.31 82 ASP A O 1
ATOM 653 N N . PHE A 1 83 ? 10.573 -6.960 -20.731 1.00 96.81 83 PHE A N 1
ATOM 654 C CA . PHE A 1 83 ? 11.716 -7.193 -19.853 1.00 96.81 83 PHE A CA 1
ATOM 655 C C . PHE A 1 83 ? 11.360 -8.143 -18.700 1.00 96.81 83 PHE A C 1
ATOM 657 O O . PHE A 1 83 ? 12.102 -9.096 -18.439 1.00 96.81 83 PHE A O 1
ATOM 664 N N . PHE A 1 84 ? 10.235 -7.903 -18.020 1.00 97.00 84 PHE A N 1
ATOM 665 C CA . PHE A 1 84 ? 9.749 -8.738 -16.918 1.00 97.00 84 PHE A CA 1
ATOM 666 C C . PHE A 1 84 ? 9.427 -10.156 -17.399 1.00 97.00 84 PHE A C 1
ATOM 668 O O . PHE A 1 84 ? 9.880 -11.132 -16.790 1.00 97.00 84 PHE A O 1
ATOM 675 N N . LYS A 1 85 ? 8.762 -10.286 -18.547 1.00 97.25 85 LYS A N 1
ATOM 676 C CA . LYS A 1 85 ? 8.436 -11.582 -19.141 1.00 97.25 85 LYS A CA 1
ATOM 677 C C . LYS A 1 85 ? 9.688 -12.367 -19.523 1.00 97.25 85 LYS A C 1
ATOM 679 O O . LYS A 1 85 ? 9.846 -13.523 -19.131 1.00 97.25 85 LYS A O 1
ATOM 684 N N . THR A 1 86 ? 10.622 -11.723 -20.221 1.00 97.12 86 THR A N 1
ATOM 685 C CA . THR A 1 86 ? 11.836 -12.375 -20.738 1.00 97.12 86 THR A CA 1
ATOM 686 C C . THR A 1 86 ? 12.816 -12.753 -19.630 1.00 97.12 86 THR A C 1
ATOM 688 O O . THR A 1 86 ? 13.405 -13.836 -19.658 1.00 97.12 86 THR A O 1
ATOM 691 N N . HIS A 1 87 ? 13.038 -11.864 -18.659 1.00 96.56 87 HIS A N 1
ATOM 692 C CA . HIS A 1 87 ? 14.106 -12.043 -17.673 1.00 96.56 87 HIS A CA 1
ATOM 693 C C . HIS A 1 87 ? 13.619 -12.539 -16.319 1.00 96.56 87 HIS A C 1
ATOM 695 O O . HIS A 1 87 ? 14.359 -13.262 -15.651 1.00 96.56 87 HIS A O 1
ATOM 701 N N . TYR A 1 88 ? 12.407 -12.174 -15.907 1.00 96.44 88 TYR A N 1
ATOM 702 C CA . TYR A 1 88 ? 11.862 -12.545 -14.600 1.00 96.44 88 TYR A CA 1
ATOM 703 C C . TYR A 1 88 ? 10.787 -13.629 -14.690 1.00 96.44 88 TYR A C 1
ATOM 705 O O . TYR A 1 88 ? 10.422 -14.178 -13.654 1.00 96.44 88 TYR A O 1
ATOM 713 N N . ARG A 1 89 ? 10.341 -13.989 -15.907 1.00 96.62 89 ARG A N 1
ATOM 714 C CA . ARG A 1 89 ? 9.228 -14.926 -16.149 1.00 96.62 89 ARG A CA 1
ATOM 715 C C . ARG A 1 89 ? 7.962 -14.488 -15.412 1.00 96.62 89 ARG A C 1
ATOM 717 O O . ARG A 1 89 ? 7.278 -15.305 -14.802 1.00 96.62 89 ARG A O 1
ATOM 724 N N . LEU A 1 90 ? 7.714 -13.182 -15.431 1.00 97.00 90 LEU A N 1
ATOM 725 C CA . LEU A 1 90 ? 6.603 -12.538 -14.751 1.00 97.00 90 LEU A CA 1
ATOM 726 C C . LEU A 1 90 ? 5.866 -11.667 -15.764 1.00 97.00 90 LEU A C 1
ATOM 728 O O . LEU A 1 90 ? 6.488 -10.809 -16.386 1.00 97.00 90 LEU A O 1
ATOM 732 N N . ASP A 1 91 ? 4.565 -11.887 -15.924 1.00 97.38 91 ASP A N 1
ATOM 733 C CA . ASP A 1 91 ? 3.710 -11.022 -16.735 1.00 97.38 91 ASP A CA 1
ATOM 734 C C . ASP A 1 91 ? 3.235 -9.837 -15.878 1.00 97.38 91 ASP A C 1
ATOM 736 O O . ASP A 1 91 ? 2.753 -10.024 -14.756 1.00 97.38 91 ASP A O 1
ATOM 740 N N . LEU A 1 92 ? 3.403 -8.612 -16.384 1.00 96.81 92 LEU A N 1
ATOM 741 C CA . LEU A 1 92 ? 2.868 -7.418 -15.729 1.00 96.81 92 LEU A CA 1
ATOM 742 C C . LEU A 1 92 ? 1.368 -7.315 -16.006 1.00 96.81 92 LEU A C 1
ATOM 744 O O . LEU A 1 92 ? 0.949 -7.312 -17.161 1.00 96.81 92 LEU A O 1
ATOM 748 N N . MET A 1 93 ? 0.569 -7.214 -14.947 1.00 96.50 93 MET A N 1
ATOM 749 C CA . MET A 1 93 ? -0.884 -7.089 -15.049 1.00 96.50 93 MET A CA 1
ATOM 750 C C . MET A 1 93 ? -1.302 -5.625 -14.992 1.00 96.50 93 MET A C 1
ATOM 752 O O . MET A 1 93 ? -0.963 -4.927 -14.038 1.00 96.50 93 MET A O 1
ATOM 756 N N . GLU A 1 94 ? -2.085 -5.175 -15.965 1.00 95.38 94 GLU A N 1
ATOM 757 C CA . GLU A 1 94 ? -2.755 -3.877 -15.901 1.00 95.38 94 GLU A CA 1
ATOM 758 C C . GLU A 1 94 ? -3.950 -3.972 -14.949 1.00 95.38 94 GLU A C 1
ATOM 760 O O . GLU A 1 94 ? -4.896 -4.729 -15.184 1.00 95.38 94 GLU A O 1
ATOM 765 N N . LYS A 1 95 ? -3.889 -3.252 -13.827 1.00 94.38 95 LYS A N 1
ATOM 766 C CA . LYS A 1 95 ? -4.956 -3.262 -12.825 1.00 94.38 95 LYS A CA 1
ATOM 767 C C . LYS A 1 95 ? -5.090 -1.905 -12.155 1.00 94.38 95 LYS A C 1
ATOM 769 O O . LYS A 1 95 ? -4.354 -1.580 -11.221 1.00 94.38 95 LYS A O 1
ATOM 774 N N . ASP A 1 96 ? -6.100 -1.164 -12.584 1.00 90.38 96 ASP A N 1
ATOM 775 C CA . ASP A 1 96 ? -6.389 0.157 -12.047 1.00 90.38 96 ASP A CA 1
ATOM 776 C C . ASP A 1 96 ? -7.123 0.137 -10.712 1.00 90.38 96 ASP A C 1
ATOM 778 O O . ASP A 1 96 ? -7.793 -0.829 -10.326 1.00 90.38 96 ASP A O 1
ATOM 782 N N . LEU A 1 97 ? -6.972 1.254 -10.002 1.00 89.25 97 LEU A N 1
ATOM 783 C CA . LEU A 1 97 ? -7.685 1.516 -8.764 1.00 89.25 97 LEU A CA 1
ATOM 784 C C . LEU A 1 97 ? -9.158 1.842 -9.042 1.00 89.25 97 LEU A C 1
ATOM 786 O O . LEU A 1 97 ? -9.538 2.350 -10.097 1.00 89.25 97 LEU A O 1
ATOM 790 N N . CYS A 1 98 ? -10.008 1.567 -8.061 1.00 90.56 98 CYS A N 1
ATOM 791 C CA . CYS A 1 98 ? -11.421 1.895 -8.110 1.00 90.56 98 CYS A CA 1
ATOM 792 C C . CYS A 1 98 ? -11.623 3.414 -7.997 1.00 90.56 98 CYS A C 1
ATOM 794 O O . CYS A 1 98 ? -11.366 4.010 -6.954 1.00 90.56 98 CYS A O 1
ATOM 796 N N . VAL A 1 99 ? -12.162 4.025 -9.054 1.00 88.31 99 VAL A N 1
ATOM 797 C CA . VAL A 1 99 ? -12.448 5.472 -9.133 1.00 88.31 99 VAL A CA 1
ATOM 798 C C . VAL A 1 99 ? -13.934 5.812 -8.954 1.00 88.31 99 VAL A C 1
ATOM 800 O O . VAL A 1 99 ? -14.371 6.914 -9.266 1.00 88.31 99 VAL A O 1
ATOM 803 N N . LYS A 1 100 ? -14.744 4.872 -8.449 1.00 89.25 100 LYS A N 1
ATOM 804 C CA . LYS A 1 100 ? -16.205 5.045 -8.302 1.00 89.25 100 LYS A CA 1
ATOM 805 C C . LYS A 1 100 ? -16.609 6.041 -7.206 1.00 89.25 100 LYS A C 1
ATOM 807 O O . LYS A 1 100 ? -17.757 6.468 -7.178 1.00 89.25 100 LYS A O 1
ATOM 812 N N . GLY A 1 101 ? -15.704 6.365 -6.278 1.00 86.94 101 GLY A N 1
ATOM 813 C CA . GLY A 1 101 ? -15.976 7.265 -5.147 1.00 86.94 101 GLY A CA 1
ATOM 814 C C . GLY A 1 101 ? -16.903 6.687 -4.070 1.00 86.94 101 GLY A C 1
ATOM 815 O O . GLY A 1 101 ? -17.335 7.404 -3.174 1.00 86.94 101 GLY A O 1
ATOM 816 N N . TRP A 1 102 ? -17.229 5.397 -4.150 1.00 92.56 102 TRP A N 1
ATOM 817 C CA . TRP A 1 102 ? -18.047 4.704 -3.158 1.00 92.56 102 TRP A CA 1
ATOM 818 C C . TRP A 1 102 ? -17.246 4.460 -1.875 1.00 92.56 102 TRP A C 1
ATOM 820 O O . TRP A 1 102 ? -16.044 4.212 -1.920 1.00 92.56 102 TRP A O 1
ATOM 830 N N . ASN A 1 103 ? -17.920 4.504 -0.727 1.00 89.88 103 ASN A N 1
ATOM 831 C CA . ASN A 1 103 ? -17.304 4.337 0.594 1.00 89.88 103 ASN A CA 1
ATOM 832 C C . ASN A 1 103 ? -17.746 3.052 1.317 1.00 89.88 103 ASN A C 1
ATOM 834 O O . ASN A 1 103 ? -17.461 2.886 2.501 1.00 89.88 103 ASN A O 1
ATOM 838 N N . TRP A 1 104 ? -18.440 2.148 0.623 1.00 91.38 104 TRP A N 1
ATOM 839 C CA . TRP A 1 104 ? -18.787 0.818 1.119 1.00 91.38 104 TRP A CA 1
ATOM 840 C C . TRP A 1 104 ? -17.975 -0.240 0.378 1.00 91.38 104 TRP A C 1
ATOM 842 O O . TRP A 1 104 ? -17.833 -0.193 -0.842 1.00 91.38 104 TRP A O 1
ATOM 852 N N . GLY A 1 105 ? -17.439 -1.198 1.125 1.00 92.62 105 GLY A N 1
ATOM 853 C CA . GLY A 1 105 ? -16.493 -2.169 0.602 1.00 92.62 105 GLY A CA 1
ATOM 854 C C . GLY A 1 105 ? -16.021 -3.132 1.679 1.00 92.62 105 GLY A C 1
ATOM 855 O O . GLY A 1 105 ? -16.568 -3.168 2.782 1.00 92.62 105 GLY A O 1
ATOM 856 N N . THR A 1 106 ? -15.003 -3.916 1.348 1.00 91.25 106 THR A N 1
ATOM 857 C CA . THR A 1 106 ? -14.406 -4.903 2.251 1.00 91.25 106 THR A CA 1
ATOM 858 C C . THR A 1 106 ? -13.001 -4.465 2.627 1.00 91.25 106 THR A C 1
ATOM 860 O O . THR A 1 106 ? -12.191 -4.171 1.750 1.00 91.25 106 THR A O 1
ATOM 863 N N . VAL A 1 107 ? -12.701 -4.457 3.927 1.00 91.06 107 VAL A N 1
ATOM 864 C CA . VAL A 1 107 ? -11.323 -4.326 4.408 1.00 91.06 107 VAL A CA 1
ATOM 865 C C . VAL A 1 107 ? -10.686 -5.710 4.443 1.00 91.06 107 VAL A C 1
ATOM 867 O O . VAL A 1 107 ? -11.252 -6.634 5.027 1.00 91.06 107 VAL A O 1
ATOM 870 N N . LYS A 1 108 ? -9.511 -5.858 3.833 1.00 90.44 108 LYS A N 1
ATOM 871 C CA . LYS A 1 108 ? -8.741 -7.106 3.836 1.00 90.44 108 LYS A CA 1
ATOM 872 C C . LYS A 1 108 ? -7.325 -6.843 4.325 1.00 90.44 108 LYS A C 1
ATOM 874 O O . LYS A 1 108 ? -6.666 -5.914 3.857 1.00 90.44 108 LYS A O 1
ATOM 879 N N . PHE A 1 109 ? -6.850 -7.699 5.219 1.00 87.50 109 PHE A N 1
ATOM 880 C CA . PHE A 1 109 ? -5.456 -7.734 5.649 1.00 87.50 109 PHE A CA 1
ATOM 881 C C . PHE A 1 109 ? -4.710 -8.765 4.803 1.00 87.50 109 PHE A C 1
ATOM 883 O O . PHE A 1 109 ? -5.136 -9.916 4.707 1.00 87.50 109 PHE A O 1
ATOM 890 N N . GLY A 1 110 ? -3.622 -8.353 4.154 1.00 83.25 110 GLY A N 1
ATOM 891 C CA . GLY A 1 110 ? -2.856 -9.213 3.257 1.00 83.25 110 GLY A CA 1
ATOM 892 C C . GLY A 1 110 ? -1.382 -8.828 3.216 1.00 83.25 110 GLY A C 1
ATOM 893 O O . GLY A 1 110 ? -1.024 -7.702 2.868 1.00 83.25 110 GLY A O 1
ATOM 894 N N . GLY A 1 111 ? -0.505 -9.775 3.556 1.00 82.12 111 GLY A N 1
ATOM 895 C CA . GLY A 1 111 ? 0.925 -9.499 3.687 1.00 82.12 111 GLY A CA 1
ATOM 896 C C . GLY A 1 111 ? 1.169 -8.370 4.692 1.00 82.12 111 GLY A C 1
ATOM 897 O O . GLY A 1 111 ? 0.772 -8.468 5.846 1.00 82.12 111 GLY A O 1
ATOM 898 N N . GLN A 1 112 ? 1.803 -7.286 4.243 1.00 85.25 112 GLN A N 1
ATOM 899 C CA . GLN A 1 112 ? 2.089 -6.102 5.068 1.00 85.25 112 GLN A CA 1
ATOM 900 C C . GLN A 1 112 ? 1.145 -4.920 4.810 1.00 85.25 112 GLN A C 1
ATOM 902 O O . GLN A 1 112 ? 1.462 -3.780 5.165 1.00 85.25 112 GLN A O 1
ATOM 907 N N . LEU A 1 113 ? 0.026 -5.164 4.130 1.00 90.25 113 LEU A N 1
ATOM 908 C CA . LEU A 1 113 ? -0.909 -4.131 3.714 1.00 90.25 113 LEU A CA 1
ATOM 909 C C . LEU A 1 113 ? -2.316 -4.427 4.236 1.00 90.25 113 LEU A C 1
ATOM 911 O O . LEU A 1 113 ? -2.818 -5.548 4.137 1.00 90.25 113 LEU A O 1
ATOM 915 N N . LEU A 1 114 ? -2.984 -3.368 4.674 1.00 92.31 114 LEU A N 1
ATOM 916 C CA . LEU A 1 114 ? -4.434 -3.299 4.728 1.00 92.31 114 LEU A CA 1
ATOM 917 C C . LEU A 1 114 ? -4.919 -2.771 3.380 1.00 92.31 114 LEU A C 1
ATOM 919 O O . LEU A 1 114 ? -4.401 -1.774 2.880 1.00 92.31 114 LEU A O 1
ATOM 923 N N . SER A 1 115 ? -5.914 -3.422 2.793 1.00 93.31 115 SER A N 1
ATOM 924 C CA . SER A 1 115 ? -6.548 -3.017 1.535 1.00 93.31 115 SER A CA 1
ATOM 925 C C . SER A 1 115 ? -8.033 -2.763 1.743 1.00 93.31 115 SER A C 1
ATOM 927 O O . SER A 1 115 ? -8.672 -3.427 2.561 1.00 93.31 115 SER A O 1
ATOM 929 N N . PHE A 1 116 ? -8.570 -1.787 1.017 1.00 94.44 116 PHE A N 1
ATOM 930 C CA . PHE A 1 116 ? -10.002 -1.531 0.947 1.00 94.44 116 PHE A CA 1
ATOM 931 C C . PHE A 1 116 ? -10.479 -1.736 -0.487 1.00 94.44 116 PHE A C 1
ATOM 933 O O . PHE A 1 116 ? -10.050 -1.017 -1.395 1.00 94.44 116 PHE A O 1
ATOM 940 N N . ASP A 1 117 ? -11.370 -2.707 -0.670 1.00 94.44 117 ASP A N 1
ATOM 941 C CA . ASP A 1 117 ? -11.842 -3.151 -1.979 1.00 94.44 117 ASP A CA 1
ATOM 942 C C . ASP A 1 117 ? -13.341 -2.895 -2.149 1.00 94.44 117 ASP A C 1
ATOM 944 O O . ASP A 1 117 ? -14.135 -3.080 -1.222 1.00 94.44 117 ASP A O 1
ATOM 948 N N . ILE A 1 118 ? -13.749 -2.551 -3.370 1.00 93.88 118 ILE A N 1
ATOM 949 C CA . ILE A 1 118 ? -15.156 -2.441 -3.774 1.00 93.88 118 ILE A CA 1
ATOM 950 C C . ILE A 1 118 ? -15.409 -3.481 -4.859 1.00 93.88 118 ILE A C 1
ATOM 952 O O . ILE A 1 118 ? -15.013 -3.309 -6.014 1.00 93.88 118 ILE A O 1
ATOM 956 N N . GLY A 1 119 ? -16.039 -4.590 -4.465 1.00 90.44 119 GLY A N 1
ATOM 957 C CA . GLY A 1 119 ? -16.009 -5.817 -5.260 1.00 90.44 119 GLY A CA 1
ATOM 958 C C . GLY A 1 119 ? -14.572 -6.332 -5.363 1.00 90.44 119 GLY A C 1
ATOM 959 O O . GLY A 1 119 ? -13.901 -6.487 -4.345 1.00 90.44 119 GLY A O 1
ATOM 960 N N . ASP A 1 120 ? -14.091 -6.524 -6.591 1.00 89.25 120 ASP A N 1
ATOM 961 C CA . ASP A 1 120 ? -12.723 -6.991 -6.873 1.00 89.25 120 ASP A CA 1
ATOM 962 C C . ASP A 1 120 ? -11.739 -5.855 -7.212 1.00 89.25 120 ASP A C 1
ATOM 964 O O . ASP A 1 120 ? -10.578 -6.096 -7.572 1.00 89.25 120 ASP A O 1
ATOM 968 N N . GLN A 1 121 ? -12.198 -4.600 -7.120 1.00 91.81 121 GLN A N 1
ATOM 969 C CA . GLN A 1 121 ? -11.402 -3.418 -7.440 1.00 91.81 121 GLN A CA 1
ATOM 970 C C . GLN A 1 121 ? -10.833 -2.788 -6.169 1.00 91.81 121 GLN A C 1
ATOM 972 O O . GLN A 1 121 ? -11.573 -2.384 -5.273 1.00 91.81 121 GLN A O 1
ATOM 977 N N . LEU A 1 122 ? -9.510 -2.655 -6.137 1.00 92.75 122 LEU A N 1
ATOM 978 C CA . LEU A 1 122 ? -8.775 -2.031 -5.044 1.00 92.75 122 LEU A CA 1
ATOM 979 C C . LEU A 1 122 ? -9.003 -0.517 -5.047 1.00 92.75 122 LEU A C 1
ATOM 981 O O . LEU A 1 122 ? -8.746 0.126 -6.059 1.00 92.75 122 LEU A O 1
ATOM 985 N N . VAL A 1 123 ? -9.425 0.073 -3.931 1.00 92.12 123 VAL A N 1
ATOM 986 C CA . VAL A 1 123 ? -9.525 1.538 -3.791 1.00 92.12 123 VAL A CA 1
ATOM 987 C C . VAL A 1 123 ? -8.205 2.104 -3.282 1.00 92.12 123 VAL A C 1
ATOM 989 O O . VAL A 1 123 ? -7.607 2.970 -3.915 1.00 92.12 123 VAL A O 1
ATOM 992 N N . PHE A 1 124 ? -7.734 1.604 -2.139 1.00 91.19 124 PHE A N 1
ATOM 993 C CA . PHE A 1 124 ? -6.492 2.052 -1.521 1.00 91.19 124 PHE A CA 1
ATOM 994 C C . PHE A 1 124 ? -5.844 0.946 -0.691 1.00 91.19 124 PHE A C 1
ATOM 996 O O . PHE A 1 124 ? -6.486 -0.020 -0.279 1.00 91.19 124 PHE A O 1
ATOM 1003 N N . GLU A 1 125 ? -4.553 1.129 -0.418 1.00 91.69 125 GLU A N 1
ATOM 1004 C CA . GLU A 1 125 ? -3.764 0.253 0.443 1.00 91.69 125 GLU A CA 1
ATOM 1005 C C . GLU A 1 125 ? -2.990 1.079 1.456 1.00 91.69 125 GLU A C 1
ATOM 1007 O O . GLU A 1 125 ? -2.389 2.096 1.106 1.00 91.69 125 GLU A O 1
ATOM 1012 N N . ILE A 1 126 ? -2.928 0.582 2.682 1.00 90.56 126 ILE A N 1
ATOM 1013 C CA . ILE A 1 126 ? -2.234 1.204 3.797 1.00 90.56 126 ILE A CA 1
ATOM 1014 C C . ILE A 1 126 ? -1.202 0.205 4.327 1.00 90.56 126 ILE A C 1
ATOM 1016 O O . ILE A 1 126 ? -1.585 -0.867 4.799 1.00 90.56 126 ILE A O 1
ATOM 1020 N N . PRO A 1 127 ? 0.102 0.521 4.262 1.00 89.38 127 PRO A N 1
ATOM 1021 C CA . PRO A 1 127 ? 1.124 -0.282 4.919 1.00 89.38 127 PRO A CA 1
ATOM 1022 C C . PRO A 1 127 ? 0.905 -0.339 6.427 1.00 89.38 127 PRO A C 1
ATOM 1024 O O . PRO A 1 127 ? 0.697 0.696 7.060 1.00 89.38 127 PRO A O 1
ATOM 1027 N N . HIS A 1 128 ? 1.017 -1.530 7.011 1.00 87.69 128 HIS A N 1
ATOM 1028 C CA . HIS A 1 128 ? 0.893 -1.698 8.460 1.00 87.69 128 HIS A CA 1
ATOM 1029 C C . HIS A 1 128 ? 1.946 -0.877 9.229 1.00 87.69 128 HIS A C 1
ATOM 1031 O O . HIS A 1 128 ? 1.648 -0.326 10.280 1.00 87.69 128 HIS A O 1
ATOM 1037 N N . SER A 1 129 ? 3.138 -0.684 8.652 1.00 86.12 129 SER A N 1
ATOM 1038 C CA . SER A 1 129 ? 4.216 0.162 9.198 1.00 86.12 129 SER A CA 1
ATOM 1039 C C . SER A 1 129 ? 3.896 1.663 9.260 1.00 86.12 129 SER A C 1
ATOM 1041 O O . SER A 1 129 ? 4.690 2.453 9.775 1.00 86.12 129 SER A O 1
ATOM 1043 N N . ASN A 1 130 ? 2.799 2.101 8.638 1.00 87.00 130 ASN A N 1
ATOM 1044 C CA . ASN A 1 130 ? 2.367 3.495 8.712 1.00 87.00 130 ASN A CA 1
ATOM 1045 C C . ASN A 1 130 ? 1.438 3.737 9.904 1.00 87.00 130 ASN A C 1
ATOM 1047 O O . ASN A 1 130 ? 1.292 4.888 10.311 1.00 87.00 130 ASN A O 1
ATOM 1051 N N . MET A 1 131 ? 0.819 2.680 10.431 1.00 89.44 131 MET A N 1
ATOM 1052 C CA . MET A 1 131 ? -0.138 2.746 11.531 1.00 89.44 131 MET A CA 1
ATOM 1053 C C . MET A 1 131 ? 0.618 2.891 12.851 1.00 89.44 131 MET A C 1
ATOM 1055 O O . MET A 1 131 ? 1.481 2.068 13.141 1.00 89.44 131 MET A O 1
ATOM 1059 N N . SER A 1 132 ? 0.282 3.916 13.632 1.00 86.75 132 SER A N 1
ATOM 1060 C CA . SER A 1 132 ? 0.881 4.186 14.945 1.00 86.75 132 SER A CA 1
ATOM 1061 C C . SER A 1 132 ? 0.033 3.630 16.088 1.00 86.75 132 SER A C 1
ATOM 1063 O O . SER A 1 132 ? 0.553 3.092 17.065 1.00 86.75 132 SER A O 1
ATOM 1065 N N . GLN A 1 133 ? -1.287 3.761 15.965 1.00 85.00 133 GLN A N 1
ATOM 1066 C CA . GLN A 1 133 ? -2.253 3.347 16.972 1.00 85.00 133 GLN A CA 1
ATOM 1067 C C . GLN A 1 133 ? -3.569 2.944 16.304 1.00 85.00 133 GLN A C 1
ATOM 1069 O O . GLN A 1 133 ? -3.867 3.316 15.168 1.00 85.00 133 GLN A O 1
ATOM 1074 N N . TYR A 1 134 ? -4.372 2.162 17.017 1.00 87.94 134 TYR A N 1
ATOM 1075 C CA . TYR A 1 134 ? -5.765 1.942 16.664 1.00 87.94 134 TYR A CA 1
ATOM 1076 C C . TYR A 1 134 ? -6.646 2.058 17.905 1.00 87.94 134 TYR A C 1
ATOM 1078 O O . TYR A 1 134 ? -6.218 1.759 19.022 1.00 87.94 134 TYR A O 1
ATOM 1086 N N . THR A 1 135 ? -7.890 2.483 17.703 1.00 86.62 135 THR A N 1
ATOM 1087 C CA . THR A 1 135 ? -8.919 2.514 18.744 1.00 86.62 135 THR A CA 1
ATOM 1088 C C . THR A 1 135 ? -10.200 1.876 18.228 1.00 86.62 135 THR A C 1
ATOM 1090 O O . THR A 1 135 ? -10.571 2.019 17.060 1.00 86.62 135 THR A O 1
ATOM 1093 N N . THR A 1 136 ? -10.890 1.145 19.097 1.00 84.62 136 THR A N 1
ATOM 1094 C CA . THR A 1 136 ? -12.205 0.577 18.799 1.00 84.62 136 THR A CA 1
ATOM 1095 C C . THR A 1 136 ? -13.286 1.372 19.525 1.00 84.62 136 THR A C 1
ATOM 1097 O O . THR A 1 136 ? -13.087 1.911 20.612 1.00 84.62 136 THR A O 1
ATOM 1100 N N . GLY A 1 137 ? -14.448 1.489 18.893 1.00 81.56 137 GLY A N 1
ATOM 1101 C CA . GLY A 1 137 ? -15.643 2.099 19.462 1.00 81.56 137 GLY A CA 1
ATOM 1102 C C . GLY A 1 137 ? -16.889 1.380 18.959 1.00 81.56 137 GLY A C 1
ATOM 1103 O O . GLY A 1 137 ? -16.799 0.369 18.263 1.00 81.56 137 GLY A O 1
ATOM 1104 N N . LYS A 1 138 ? -18.081 1.906 19.267 1.00 84.88 138 LYS A N 1
ATOM 1105 C CA . LYS A 1 138 ? -19.343 1.277 18.846 1.00 84.88 138 LYS A CA 1
ATOM 1106 C C . LYS A 1 138 ? -19.416 1.148 17.319 1.00 84.88 138 LYS A C 1
ATOM 1108 O O . LYS A 1 138 ? -19.639 2.136 16.617 1.00 84.88 138 LYS A O 1
ATOM 1113 N N . ASN A 1 139 ? -19.272 -0.081 16.836 1.00 85.75 139 ASN A N 1
ATOM 1114 C CA . ASN A 1 139 ? -19.251 -0.466 15.429 1.00 85.75 139 ASN A CA 1
ATOM 1115 C C . ASN A 1 139 ? -18.194 0.244 14.563 1.00 85.75 139 ASN A C 1
ATOM 1117 O O . ASN A 1 139 ? -18.379 0.416 13.357 1.00 85.75 139 ASN A O 1
ATOM 1121 N N . LYS A 1 140 ? -17.116 0.743 15.175 1.00 89.75 140 LYS A N 1
ATOM 1122 C CA . LYS A 1 140 ? -16.116 1.564 14.486 1.00 89.75 140 LYS A CA 1
ATOM 1123 C C . LYS A 1 140 ? -14.712 1.163 14.897 1.00 89.75 140 LYS A C 1
ATOM 1125 O O . LYS A 1 140 ? -14.458 0.946 16.078 1.00 89.75 140 LYS A O 1
ATOM 1130 N N . VAL A 1 141 ? -13.808 1.149 13.926 1.00 90.31 141 VAL A N 1
ATOM 1131 C CA . VAL A 1 141 ? -12.370 1.034 14.165 1.00 90.31 141 VAL A CA 1
ATOM 1132 C C . VAL A 1 141 ? -11.696 2.265 13.587 1.00 90.31 141 VAL A C 1
ATOM 1134 O O . VAL A 1 141 ? -11.892 2.585 12.415 1.00 90.31 141 VAL A O 1
ATOM 1137 N N . THR A 1 142 ? -10.932 2.969 14.410 1.00 91.12 142 THR A N 1
ATOM 1138 C CA . THR A 1 142 ? -10.123 4.114 13.994 1.00 91.12 142 THR A CA 1
ATOM 1139 C C . THR A 1 142 ? -8.672 3.669 13.919 1.00 91.12 142 THR A C 1
ATOM 1141 O O . THR A 1 142 ? -8.153 3.102 14.877 1.00 91.12 142 THR A O 1
ATOM 1144 N N . LEU A 1 143 ? -8.039 3.910 12.777 1.00 92.00 143 LEU A N 1
ATOM 1145 C CA . LEU A 1 143 ? -6.604 3.778 12.572 1.00 92.00 143 LEU A CA 1
ATOM 1146 C C . LEU A 1 143 ? -5.981 5.163 12.632 1.00 92.00 143 LEU A C 1
ATOM 1148 O O . LEU A 1 143 ? -6.466 6.077 11.965 1.00 92.00 143 LEU A O 1
ATOM 1152 N N . GLU A 1 144 ? -4.901 5.286 13.383 1.00 90.25 144 GLU A N 1
ATOM 1153 C CA . GLU A 1 144 ? -4.088 6.491 13.483 1.00 90.25 144 GLU A CA 1
ATOM 1154 C C . GLU A 1 144 ? -2.721 6.222 12.850 1.00 90.25 144 GLU A C 1
ATOM 1156 O O . GLU A 1 144 ? -2.220 5.090 12.866 1.00 90.25 144 GLU A O 1
ATOM 1161 N N . PHE A 1 145 ? -2.130 7.253 12.251 1.00 90.00 145 PHE A N 1
ATOM 1162 C CA . PHE A 1 145 ? -0.887 7.134 11.494 1.00 90.00 145 PHE A CA 1
ATOM 1163 C C . PHE A 1 145 ? 0.235 7.958 12.112 1.00 90.00 145 PHE A C 1
ATOM 1165 O O . PHE A 1 145 ? 0.010 8.998 12.732 1.00 90.00 145 PHE A O 1
ATOM 1172 N N . HIS A 1 146 ? 1.472 7.508 11.899 1.00 85.75 146 HIS A N 1
ATOM 1173 C CA . HIS A 1 146 ? 2.638 8.325 12.218 1.00 85.75 146 HIS A CA 1
ATOM 1174 C C . HIS A 1 146 ? 2.610 9.617 11.401 1.00 85.75 146 HIS A C 1
ATOM 1176 O O . HIS A 1 146 ? 2.546 9.572 10.170 1.00 85.75 146 HIS A O 1
ATOM 1182 N N . GLN A 1 147 ? 2.712 10.748 12.094 1.00 82.81 147 GLN A N 1
ATOM 1183 C CA . GLN A 1 147 ? 2.819 12.049 11.451 1.00 82.81 147 GLN A CA 1
ATOM 1184 C C . GLN A 1 147 ? 4.159 12.181 10.728 1.00 82.81 147 GLN A C 1
ATOM 1186 O O . GLN A 1 147 ? 5.148 11.522 11.059 1.00 82.81 147 GLN A O 1
ATOM 1191 N N . ASN A 1 148 ? 4.147 13.005 9.691 1.00 81.81 148 ASN A N 1
ATOM 1192 C CA . ASN A 1 148 ? 5.292 13.277 8.847 1.00 81.81 148 ASN A CA 1
ATOM 1193 C C . ASN A 1 148 ? 5.371 14.791 8.679 1.00 81.81 148 ASN A C 1
ATOM 1195 O O . ASN A 1 148 ? 4.713 15.349 7.803 1.00 81.81 148 ASN A O 1
ATOM 1199 N N . ASP A 1 149 ? 6.122 15.429 9.574 1.00 80.81 149 ASP A N 1
ATOM 1200 C CA . ASP A 1 149 ? 6.196 16.890 9.696 1.00 80.81 149 ASP A CA 1
ATOM 1201 C C . ASP A 1 149 ? 6.857 17.555 8.478 1.00 80.81 149 ASP A C 1
ATOM 1203 O O . ASP A 1 149 ? 6.716 18.758 8.271 1.00 80.81 149 ASP A O 1
ATOM 1207 N N . ASP A 1 150 ? 7.526 16.766 7.632 1.00 78.00 150 ASP A N 1
ATOM 1208 C CA . ASP A 1 150 ? 8.126 17.222 6.377 1.00 78.00 150 ASP A CA 1
ATOM 1209 C C . ASP A 1 150 ? 7.090 17.394 5.244 1.00 78.00 150 ASP A C 1
ATOM 1211 O O . ASP A 1 150 ? 7.439 17.831 4.144 1.00 78.00 150 ASP A O 1
ATOM 1215 N N . MET A 1 151 ? 5.818 17.038 5.473 1.00 77.12 151 MET A N 1
ATOM 1216 C CA . MET A 1 151 ? 4.741 17.099 4.480 1.00 77.12 151 MET A CA 1
ATOM 1217 C C . MET A 1 151 ? 3.665 18.119 4.863 1.00 77.12 151 MET A C 1
ATOM 1219 O O . MET A 1 151 ? 3.132 18.094 5.967 1.00 77.12 151 MET A O 1
ATOM 1223 N N . GLU A 1 152 ? 3.257 18.954 3.902 1.00 79.44 152 GLU A N 1
ATOM 1224 C CA . GLU A 1 152 ? 2.171 19.931 4.094 1.00 79.44 152 GLU A CA 1
ATOM 1225 C C . GLU A 1 152 ? 0.817 19.256 4.373 1.00 79.44 152 GLU A C 1
ATOM 1227 O O . GLU A 1 152 ? 0.015 19.741 5.168 1.00 79.44 152 GLU A O 1
ATOM 1232 N N . VAL A 1 153 ? 0.571 18.111 3.730 1.00 82.38 153 VAL A N 1
ATOM 1233 C CA . VAL A 1 153 ? -0.640 17.309 3.916 1.00 82.38 153 VAL A CA 1
ATOM 1234 C C . VAL A 1 153 ? -0.240 15.908 4.353 1.00 82.38 153 VAL A C 1
ATOM 1236 O O . VAL A 1 153 ? 0.459 15.199 3.627 1.00 82.38 153 VAL A O 1
ATOM 1239 N N . SER A 1 154 ? -0.729 15.490 5.520 1.00 84.88 154 SER A N 1
ATOM 1240 C CA . SER A 1 154 ? -0.503 14.151 6.060 1.00 84.88 154 SER A CA 1
ATOM 1241 C C . SER A 1 154 ? -1.813 13.514 6.525 1.00 84.88 154 SER A C 1
ATOM 1243 O O . SER A 1 154 ? -2.701 14.180 7.062 1.00 84.88 154 SER A O 1
ATOM 1245 N N . LEU A 1 155 ? -1.948 12.209 6.280 1.00 86.56 155 LEU A N 1
ATOM 1246 C CA . LEU A 1 155 ? -3.101 11.427 6.710 1.00 86.56 155 LEU A CA 1
ATOM 1247 C C . LEU A 1 155 ? -2.986 11.162 8.213 1.00 86.56 155 LEU A C 1
ATOM 1249 O O . LEU A 1 155 ? -2.067 10.470 8.632 1.00 86.56 155 LEU A O 1
ATOM 1253 N N . MET A 1 156 ? -3.929 11.681 9.000 1.00 88.62 156 MET A N 1
ATOM 1254 C CA . MET A 1 156 ? -3.888 11.575 10.466 1.00 88.62 156 MET A CA 1
ATOM 1255 C C . MET A 1 156 ? -4.646 10.357 10.987 1.00 88.62 156 MET A C 1
ATOM 1257 O O . MET A 1 156 ? -4.091 9.538 11.715 1.00 88.62 156 MET A O 1
ATOM 1261 N N . GLU A 1 157 ? -5.910 10.218 10.581 1.00 92.62 157 GLU A N 1
ATOM 1262 C CA . GLU A 1 157 ? -6.767 9.105 10.979 1.00 92.62 157 GLU A CA 1
ATOM 1263 C C . GLU A 1 157 ? -7.630 8.602 9.817 1.00 92.62 157 GLU A C 1
ATOM 1265 O O . GLU A 1 157 ? -8.019 9.358 8.924 1.00 92.62 157 GLU A O 1
ATOM 1270 N N . VAL A 1 158 ? -7.966 7.312 9.853 1.00 93.44 158 VAL A N 1
ATOM 1271 C CA . VAL A 1 158 ? -9.002 6.697 9.017 1.00 93.44 158 VAL A CA 1
ATOM 1272 C C . VAL A 1 158 ? -9.926 5.900 9.920 1.00 93.44 158 VAL A C 1
ATOM 1274 O O . VAL A 1 158 ? -9.478 5.048 10.682 1.00 93.44 158 VAL A O 1
ATOM 1277 N N . ARG A 1 159 ? -11.234 6.138 9.812 1.00 93.81 159 ARG A N 1
ATOM 1278 C CA . ARG A 1 159 ? -12.239 5.429 10.606 1.00 93.81 159 ARG A CA 1
ATOM 1279 C C . ARG A 1 159 ? -13.124 4.562 9.727 1.00 93.81 159 ARG A C 1
ATOM 1281 O O . ARG A 1 159 ? -13.871 5.072 8.895 1.00 93.81 159 ARG A O 1
ATOM 128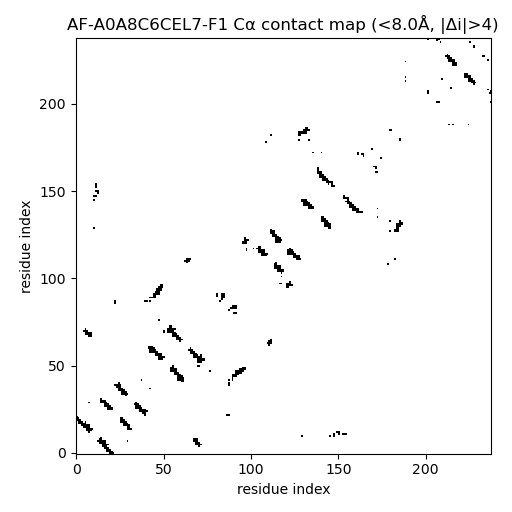8 N N . PHE A 1 160 ? -13.087 3.260 9.970 1.00 92.38 160 PHE A N 1
ATOM 1289 C CA . PHE A 1 160 ? -13.958 2.286 9.328 1.00 92.38 160 PHE A CA 1
ATOM 1290 C C . PHE A 1 160 ? -15.191 2.027 10.185 1.00 92.38 160 PHE A C 1
ATOM 1292 O O . PHE A 1 160 ? -15.102 1.894 11.406 1.00 92.38 160 PHE A O 1
ATOM 1299 N N . TYR A 1 161 ? -16.346 1.927 9.533 1.00 91.56 161 TYR A N 1
ATOM 1300 C CA . TYR A 1 161 ? -17.516 1.294 10.124 1.00 91.56 161 TYR A CA 1
ATOM 1301 C C . TYR A 1 161 ? -17.435 -0.207 9.863 1.00 91.56 161 TYR A C 1
ATOM 1303 O O . TYR A 1 161 ? -17.284 -0.626 8.716 1.00 91.56 161 TYR A O 1
ATOM 1311 N N . VAL A 1 162 ? -17.547 -0.999 10.922 1.00 87.25 162 VAL A N 1
ATOM 1312 C CA . VAL A 1 162 ? -17.582 -2.458 10.836 1.00 87.25 162 VAL A CA 1
ATOM 1313 C C . VAL A 1 162 ? -18.977 -2.886 11.300 1.00 87.25 162 VAL A C 1
ATOM 1315 O O . VAL A 1 162 ? -19.359 -2.589 12.433 1.00 87.25 162 VAL A O 1
ATOM 1318 N N . PRO A 1 163 ? -19.807 -3.487 10.434 1.00 83.00 163 PRO A N 1
ATOM 1319 C CA . PRO A 1 163 ? -21.122 -3.951 10.849 1.00 83.00 163 PRO A CA 1
ATOM 1320 C C . PRO A 1 163 ? -20.977 -5.133 11.821 1.00 83.00 163 PRO A C 1
ATOM 1322 O O . PRO A 1 163 ? -20.100 -5.975 11.620 1.00 83.00 163 PRO A O 1
ATOM 1325 N N . PRO A 1 164 ? -21.828 -5.232 12.856 1.00 77.88 164 PRO A N 1
ATOM 1326 C CA . PRO A 1 164 ? -21.842 -6.405 13.722 1.00 77.88 164 PRO A CA 1
ATOM 1327 C C . PRO A 1 164 ? -22.267 -7.637 12.912 1.00 77.88 164 PRO A C 1
ATOM 1329 O O . PRO A 1 164 ? -23.260 -7.589 12.181 1.00 77.88 164 PRO A O 1
ATOM 1332 N N . THR A 1 165 ? -21.537 -8.744 13.030 1.00 73.50 165 THR A N 1
ATOM 1333 C CA . THR A 1 165 ? -21.966 -10.037 12.476 1.00 73.50 165 THR A CA 1
ATOM 1334 C C . THR A 1 165 ? -23.134 -10.581 13.286 1.00 73.50 165 THR A C 1
ATOM 1336 O O . THR A 1 165 ? -23.149 -10.480 14.510 1.00 73.50 165 THR A O 1
ATOM 1339 N N . GLN A 1 166 ? -24.119 -11.173 12.608 1.00 59.00 166 GLN A N 1
ATOM 1340 C CA . GLN A 1 166 ? -25.298 -11.719 13.280 1.00 59.00 166 GLN A CA 1
ATOM 1341 C C . GLN A 1 166 ? -25.132 -13.164 13.780 1.00 59.00 166 GLN A C 1
ATOM 1343 O O . GLN A 1 166 ? -25.951 -13.579 14.588 1.00 59.00 166 GLN A O 1
ATOM 1348 N N . GLU A 1 167 ? -24.091 -13.925 13.411 1.00 53.97 167 GLU A N 1
ATOM 1349 C CA . GLU A 1 167 ? -23.980 -15.337 13.822 1.00 53.97 167 GLU A CA 1
ATOM 1350 C C . GLU A 1 167 ? -22.527 -15.850 13.914 1.00 53.97 167 GLU A C 1
ATOM 1352 O O . GLU A 1 167 ? -21.750 -15.689 12.977 1.00 53.97 167 GLU A O 1
ATOM 1357 N N . GLY A 1 168 ? -22.194 -16.512 15.033 1.00 55.03 168 GLY A N 1
ATOM 1358 C CA . GLY A 1 168 ? -21.308 -17.689 15.169 1.00 55.03 168 GLY A CA 1
ATOM 1359 C C . GLY A 1 168 ? -19.833 -17.668 14.732 1.00 55.03 168 GLY A C 1
ATOM 1360 O O . GLY A 1 168 ? -19.100 -18.573 15.129 1.00 55.03 168 GLY A O 1
ATOM 1361 N N . SER A 1 169 ? -19.366 -16.707 13.938 1.00 63.00 169 SER A N 1
ATOM 1362 C CA . SER A 1 169 ? -17.961 -16.600 13.524 1.00 63.00 169 SER A CA 1
ATOM 1363 C C . SER A 1 169 ? -17.190 -15.591 14.375 1.00 63.00 169 SER A C 1
ATOM 1365 O O . SER A 1 169 ? -17.800 -14.719 14.990 1.00 63.00 169 SER A O 1
ATOM 1367 N N . VAL A 1 170 ? -15.853 -15.706 14.364 1.00 65.69 170 VAL A N 1
ATOM 1368 C CA . VAL A 1 170 ? -14.889 -14.771 14.980 1.00 65.69 170 VAL A CA 1
ATOM 1369 C C . VAL A 1 170 ? -15.398 -13.334 14.885 1.00 65.69 170 VAL A C 1
ATOM 1371 O O . VAL A 1 170 ? -15.768 -12.893 13.793 1.00 65.69 170 VAL A O 1
ATOM 1374 N N . ASP A 1 171 ? -15.427 -12.629 16.018 1.00 77.75 171 ASP A N 1
ATOM 1375 C CA . ASP A 1 171 ? -15.843 -11.232 16.073 1.00 77.75 171 ASP A CA 1
ATOM 1376 C C . ASP A 1 171 ? -15.000 -10.419 15.067 1.00 77.75 171 ASP A C 1
ATOM 1378 O O . ASP A 1 171 ? -13.773 -10.380 15.195 1.00 77.75 171 ASP A O 1
ATOM 1382 N N . PRO A 1 172 ? -15.609 -9.781 14.048 1.00 75.38 172 PRO A N 1
ATOM 1383 C CA . PRO A 1 172 ? -14.901 -8.967 13.073 1.00 75.38 172 PRO A CA 1
ATOM 1384 C C . PRO A 1 172 ? -14.057 -7.881 13.731 1.00 75.38 172 PRO A C 1
ATOM 1386 O O . PRO A 1 172 ? -13.004 -7.547 13.194 1.00 75.38 172 PRO A O 1
ATOM 1389 N N . PHE A 1 173 ? -14.474 -7.356 14.888 1.00 79.62 173 PHE A N 1
ATOM 1390 C CA . PHE A 1 173 ? -13.675 -6.401 15.656 1.00 79.62 173 PHE A CA 1
ATOM 1391 C C . PHE A 1 173 ? -12.420 -7.044 16.218 1.00 79.62 173 PHE A C 1
ATOM 1393 O O . PHE A 1 173 ? -11.333 -6.484 16.080 1.00 79.62 173 PHE A O 1
ATOM 1400 N N . GLU A 1 174 ? -12.561 -8.220 16.821 1.00 80.25 174 GLU A N 1
ATOM 1401 C CA . GLU A 1 174 ? -11.443 -8.956 17.393 1.00 80.25 174 GLU A CA 1
ATOM 1402 C C . GLU A 1 174 ? -10.471 -9.411 16.301 1.00 80.25 174 GLU A C 1
ATOM 1404 O O . GLU A 1 174 ? -9.269 -9.191 16.423 1.00 80.25 174 GLU A O 1
ATOM 1409 N N . ALA A 1 175 ? -10.976 -9.937 15.183 1.00 82.94 175 ALA A N 1
ATOM 1410 C CA . ALA A 1 175 ? -10.156 -10.297 14.032 1.00 82.94 175 ALA A CA 1
ATOM 1411 C C . ALA A 1 175 ? -9.413 -9.079 13.462 1.00 82.94 175 ALA A C 1
ATOM 1413 O O . ALA A 1 175 ? -8.222 -9.162 13.158 1.00 82.94 175 ALA A O 1
ATOM 1414 N N . PHE A 1 176 ? -10.086 -7.934 13.324 1.00 83.81 176 PHE A N 1
ATOM 1415 C CA . PHE A 1 176 ? -9.467 -6.699 12.839 1.00 83.81 176 PHE A CA 1
ATOM 1416 C C . PHE A 1 176 ? -8.371 -6.219 13.799 1.00 83.81 176 PHE A C 1
ATOM 1418 O O . PHE A 1 176 ? -7.256 -5.929 13.366 1.00 83.81 176 PHE A O 1
ATOM 1425 N N . ALA A 1 177 ? -8.656 -6.202 15.103 1.00 82.12 177 ALA A N 1
ATOM 1426 C CA . ALA A 1 177 ? -7.701 -5.826 16.140 1.00 82.12 177 ALA A CA 1
ATOM 1427 C C . ALA A 1 177 ? -6.489 -6.768 16.174 1.00 82.12 177 ALA A C 1
ATOM 1429 O O . ALA A 1 177 ? -5.351 -6.301 16.173 1.00 82.12 177 ALA A O 1
ATOM 1430 N N . GLN A 1 178 ? -6.704 -8.086 16.130 1.00 84.38 178 GLN A N 1
ATOM 1431 C CA . GLN A 1 178 ? -5.629 -9.082 16.100 1.00 84.38 178 GLN A CA 1
ATOM 1432 C C . GLN A 1 178 ? -4.734 -8.924 14.862 1.00 84.38 178 GLN A C 1
ATOM 1434 O O . GLN A 1 178 ? -3.509 -9.018 14.973 1.00 84.38 178 GLN A O 1
ATOM 1439 N N . ASN A 1 179 ? -5.310 -8.635 13.690 1.00 85.25 179 ASN A N 1
ATOM 1440 C CA . ASN A 1 179 ? -4.529 -8.382 12.477 1.00 85.25 179 ASN A CA 1
ATOM 1441 C C . ASN A 1 179 ? -3.661 -7.120 12.591 1.00 85.25 179 ASN A C 1
ATOM 1443 O O . ASN A 1 179 ? -2.522 -7.128 12.122 1.00 85.25 179 ASN A O 1
ATOM 1447 N N . ILE A 1 180 ? -4.158 -6.061 13.237 1.00 83.50 180 ILE A N 1
ATOM 1448 C CA . ILE A 1 180 ? -3.357 -4.861 13.506 1.00 83.50 180 ILE A CA 1
ATOM 1449 C C . ILE A 1 180 ? -2.243 -5.187 14.503 1.00 83.50 180 ILE A C 1
ATOM 1451 O O . ILE A 1 180 ? -1.078 -4.955 14.202 1.00 83.50 180 ILE A O 1
ATOM 1455 N N . LEU A 1 181 ? -2.576 -5.762 15.662 1.00 82.44 181 LEU A N 1
ATOM 1456 C CA . LEU A 1 181 ? -1.609 -6.044 16.731 1.00 82.44 181 LEU A CA 1
ATOM 1457 C C . LEU A 1 181 ? -0.462 -6.957 16.276 1.00 82.44 181 LEU A C 1
ATOM 1459 O O . LEU A 1 181 ? 0.647 -6.836 16.783 1.00 82.44 181 LEU A O 1
ATOM 1463 N N . SER A 1 182 ? -0.728 -7.873 15.343 1.00 81.19 182 SER A N 1
ATOM 1464 C CA . SER A 1 182 ? 0.277 -8.816 14.840 1.00 81.19 182 SER A CA 1
ATOM 1465 C C . SER A 1 182 ? 1.181 -8.249 13.747 1.00 81.19 182 SER A C 1
ATOM 1467 O O . SER A 1 182 ? 2.268 -8.786 13.545 1.00 81.19 182 SER A O 1
ATOM 1469 N N . ASN A 1 183 ? 0.761 -7.197 13.033 1.00 78.50 183 ASN A N 1
ATOM 1470 C CA . ASN A 1 183 ? 1.467 -6.753 11.828 1.00 78.50 183 ASN A CA 1
ATOM 1471 C C . ASN A 1 183 ? 1.814 -5.259 11.772 1.00 78.50 183 ASN A C 1
ATOM 1473 O O . ASN A 1 183 ? 2.644 -4.879 10.943 1.00 78.50 183 ASN A O 1
ATOM 1477 N N . ALA A 1 184 ? 1.169 -4.411 12.572 1.00 79.50 184 ALA A N 1
ATOM 1478 C CA . ALA A 1 184 ? 1.419 -2.973 12.604 1.00 79.50 184 ALA A CA 1
ATOM 1479 C C . ALA A 1 184 ? 2.429 -2.595 13.688 1.00 79.50 184 ALA A C 1
ATOM 1481 O O . ALA A 1 184 ? 2.565 -3.282 14.699 1.00 79.50 184 ALA A O 1
ATOM 1482 N N . ASP A 1 185 ? 3.112 -1.470 13.476 1.00 70.88 185 ASP A N 1
ATOM 1483 C CA . ASP A 1 185 ? 4.069 -0.890 14.427 1.00 70.88 185 ASP A CA 1
ATOM 1484 C C . ASP A 1 185 ? 3.323 -0.125 15.532 1.00 70.88 185 ASP A C 1
ATOM 1486 O O . ASP A 1 185 ? 3.527 1.064 15.775 1.00 70.88 185 ASP A O 1
ATOM 1490 N N . VAL A 1 186 ? 2.355 -0.808 16.151 1.00 67.19 186 VAL A N 1
ATOM 1491 C CA . VAL A 1 186 ? 1.538 -0.218 17.204 1.00 67.19 186 VAL A CA 1
ATOM 1492 C C . VAL A 1 186 ? 2.372 -0.144 18.459 1.00 67.19 186 VAL A C 1
ATOM 1494 O O . VAL A 1 186 ? 2.806 -1.166 18.997 1.00 67.19 186 VAL A O 1
ATOM 1497 N N . ILE A 1 187 ? 2.528 1.070 18.967 1.00 61.53 187 ILE A N 1
ATOM 1498 C CA . ILE A 1 187 ? 3.163 1.291 20.255 1.00 61.53 187 ILE A CA 1
ATOM 1499 C C . ILE A 1 187 ? 2.249 0.702 21.331 1.00 61.53 187 ILE A C 1
ATOM 1501 O O . ILE A 1 187 ? 1.259 1.301 21.750 1.00 61.53 187 ILE A O 1
ATOM 1505 N N . GLN A 1 188 ? 2.587 -0.498 21.787 1.00 56.22 188 GLN A N 1
ATOM 1506 C CA . GLN A 1 188 ? 1.974 -1.092 22.962 1.00 56.22 188 GLN A CA 1
ATOM 1507 C C . GLN A 1 188 ? 2.775 -0.641 24.178 1.00 56.22 188 GLN A C 1
ATOM 1509 O O . GLN A 1 188 ? 3.986 -0.845 24.247 1.00 56.22 188 GLN A O 1
ATOM 1514 N N . ALA A 1 189 ? 2.106 -0.035 25.159 1.00 54.12 189 ALA A N 1
ATOM 1515 C CA . ALA A 1 189 ? 2.679 0.089 26.490 1.00 54.12 189 ALA A CA 1
ATOM 1516 C C . ALA A 1 189 ? 2.805 -1.327 27.077 1.00 54.12 189 ALA A C 1
ATOM 1518 O O . ALA A 1 189 ? 1.856 -1.858 27.649 1.00 54.12 189 ALA A O 1
ATOM 1519 N N . THR A 1 190 ? 3.945 -1.977 26.854 1.00 48.66 190 THR A N 1
ATOM 1520 C CA . THR A 1 190 ? 4.248 -3.298 27.405 1.00 48.66 190 THR A CA 1
ATOM 1521 C C . THR A 1 190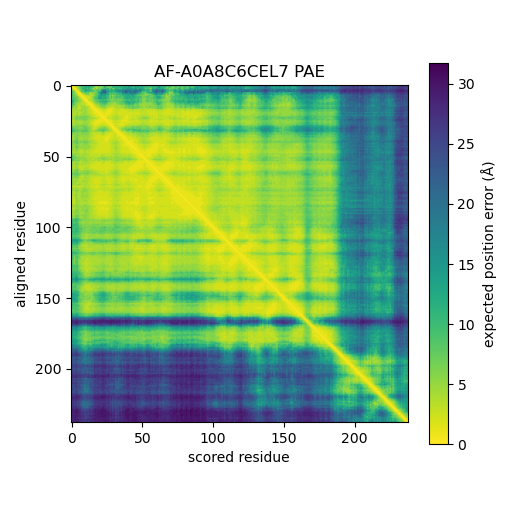 ? 4.826 -3.136 28.806 1.00 48.66 190 THR A C 1
ATOM 1523 O O . THR A 1 190 ? 5.882 -2.524 28.963 1.00 48.66 190 THR A O 1
ATOM 1526 N N . GLY A 1 191 ? 4.149 -3.688 29.811 1.00 55.84 191 GLY A N 1
ATOM 1527 C CA . GLY A 1 191 ? 4.600 -3.687 31.202 1.00 55.84 191 GLY A CA 1
ATOM 1528 C C . GLY A 1 191 ? 3.441 -3.578 32.187 1.00 55.84 191 GLY A C 1
ATOM 1529 O O . GLY A 1 191 ? 2.358 -3.112 31.834 1.00 55.84 191 GLY A O 1
ATOM 1530 N N . ASP A 1 192 ? 3.680 -4.001 33.426 1.00 55.78 192 ASP A N 1
ATOM 1531 C CA . ASP A 1 192 ? 2.747 -3.749 34.519 1.00 55.78 192 ASP A CA 1
ATOM 1532 C C . ASP A 1 192 ? 2.777 -2.265 34.886 1.00 55.78 192 ASP A C 1
ATOM 1534 O O . ASP A 1 192 ? 3.829 -1.615 34.877 1.00 55.78 192 ASP A O 1
ATOM 1538 N N . ALA A 1 193 ? 1.609 -1.715 35.214 1.00 63.19 193 ALA A N 1
ATOM 1539 C CA . ALA A 1 193 ? 1.529 -0.356 35.719 1.00 63.19 193 ALA A CA 1
ATOM 1540 C C . ALA A 1 193 ? 2.395 -0.233 36.984 1.00 63.19 193 ALA A C 1
ATOM 1542 O O . ALA A 1 193 ? 2.178 -0.944 37.963 1.00 63.19 193 ALA A O 1
ATOM 1543 N N . ILE A 1 194 ? 3.356 0.696 36.975 1.00 69.94 194 ILE A N 1
ATOM 1544 C CA . ILE A 1 194 ? 4.195 0.986 38.151 1.00 69.94 194 ILE A CA 1
ATOM 1545 C C . ILE A 1 194 ? 3.322 1.534 39.292 1.00 69.94 194 ILE A C 1
ATOM 1547 O O . ILE A 1 194 ? 3.547 1.236 40.463 1.00 69.94 194 ILE A O 1
ATOM 1551 N N . CYS A 1 195 ? 2.305 2.324 38.948 1.00 67.50 195 CYS A N 1
ATOM 1552 C CA . CYS A 1 195 ? 1.283 2.812 39.862 1.00 67.50 195 CYS A CA 1
ATOM 1553 C C . CYS A 1 195 ? -0.018 3.105 39.102 1.00 67.50 195 CYS A C 1
ATOM 1555 O O . CYS A 1 195 ? -0.002 3.391 37.904 1.00 67.50 195 CYS A O 1
ATOM 1557 N N . ILE A 1 196 ? -1.150 3.034 39.807 1.00 73.19 196 ILE A N 1
ATOM 1558 C CA . ILE A 1 196 ? -2.477 3.348 39.269 1.00 73.19 196 ILE A CA 1
ATOM 1559 C C . ILE A 1 196 ? -3.071 4.464 40.124 1.00 73.19 196 ILE A C 1
ATOM 1561 O O . ILE A 1 196 ? -3.241 4.301 41.332 1.00 73.19 196 ILE A O 1
ATOM 1565 N N . PHE A 1 197 ? -3.403 5.587 39.492 1.00 72.88 197 PHE A N 1
ATOM 1566 C CA . PHE A 1 197 ? -4.150 6.668 40.126 1.00 72.88 197 PHE A CA 1
ATOM 1567 C C . PHE A 1 197 ? -5.623 6.520 39.759 1.00 72.88 197 PHE A C 1
ATOM 1569 O O . PHE A 1 197 ? -6.012 6.759 38.617 1.00 72.88 197 PHE A O 1
ATOM 1576 N N . LEU A 1 198 ? -6.439 6.102 40.721 1.00 69.44 198 LEU A N 1
ATOM 1577 C CA . LEU A 1 198 ? -7.889 6.069 40.561 1.00 69.44 198 LEU A CA 1
ATOM 1578 C C . LEU A 1 198 ? -8.436 7.474 40.855 1.00 69.44 198 LEU A C 1
ATOM 1580 O O . LEU A 1 198 ? -8.102 8.055 41.883 1.00 69.44 198 LEU A O 1
ATOM 1584 N N . GLU A 1 199 ? -9.242 8.016 39.937 1.00 71.25 199 GLU A N 1
ATOM 1585 C CA . GLU A 1 199 ? -10.013 9.260 40.129 1.00 71.25 199 GLU A CA 1
ATOM 1586 C C . GLU A 1 199 ? -9.180 10.517 40.461 1.00 71.25 199 GLU A C 1
ATOM 1588 O O . GLU A 1 199 ? -9.548 11.340 41.302 1.00 71.25 199 GLU A O 1
ATOM 1593 N N . ALA A 1 200 ? -8.058 10.717 39.763 1.00 68.62 200 ALA A N 1
ATOM 1594 C CA . ALA A 1 200 ? -7.300 11.963 39.863 1.00 68.62 200 ALA A CA 1
ATOM 1595 C C . ALA A 1 200 ? -8.136 13.149 39.340 1.00 68.62 200 ALA A C 1
ATOM 1597 O O . ALA A 1 200 ? -8.316 13.324 38.135 1.00 68.62 200 ALA A O 1
ATOM 1598 N N . THR A 1 201 ? -8.653 13.975 40.251 1.00 70.06 201 THR A N 1
ATOM 1599 C CA . THR A 1 201 ? -9.380 15.197 39.891 1.00 70.06 201 THR A CA 1
ATOM 1600 C C . THR A 1 201 ? -8.382 16.303 39.563 1.00 70.06 201 THR A C 1
ATOM 1602 O O . THR A 1 201 ? -7.608 16.711 40.428 1.00 70.06 201 THR A O 1
ATOM 1605 N N . VAL A 1 202 ? -8.415 16.808 38.329 1.00 70.31 202 VAL A N 1
ATOM 1606 C CA . VAL A 1 202 ? -7.633 17.978 37.904 1.00 70.31 202 VAL A CA 1
ATOM 1607 C C . VAL A 1 202 ? -8.571 19.189 37.851 1.00 70.31 202 VAL A C 1
ATOM 1609 O O . VAL A 1 202 ? -9.491 19.205 37.031 1.00 70.31 202 VAL A O 1
ATOM 1612 N N . PRO A 1 203 ? -8.408 20.188 38.739 1.00 73.31 203 PRO A N 1
ATOM 1613 C CA . PRO A 1 203 ? -9.222 21.398 38.711 1.00 73.31 203 PRO A CA 1
ATOM 1614 C C . PRO A 1 203 ? -9.078 22.155 37.380 1.00 73.31 203 PRO A C 1
ATOM 1616 O O . PRO A 1 203 ? -7.982 22.182 36.820 1.00 73.31 203 PRO A O 1
ATOM 1619 N N . PRO A 1 204 ? -10.128 22.843 36.896 1.00 63.84 204 PRO A N 1
ATOM 1620 C CA . PRO A 1 204 ? -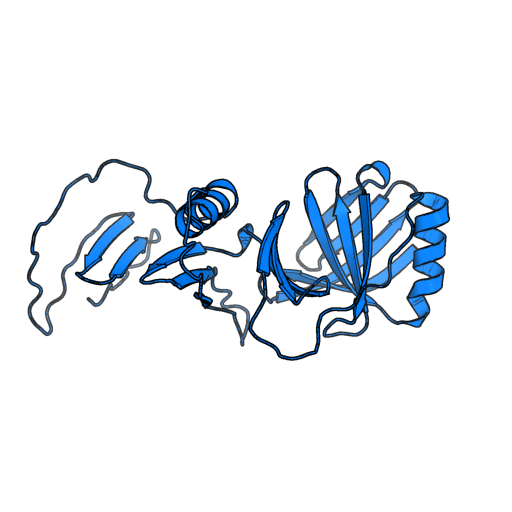10.021 23.705 35.721 1.00 63.84 204 PRO A CA 1
ATOM 1621 C C . PRO A 1 204 ? -8.891 24.735 35.882 1.00 63.84 204 PRO A C 1
ATOM 1623 O O . PRO A 1 204 ? -8.880 25.502 36.844 1.00 63.84 204 PRO A O 1
ATOM 1626 N N . GLY A 1 205 ? -7.936 24.747 34.948 1.00 64.38 205 GLY A N 1
ATOM 1627 C CA . GLY A 1 205 ? -6.765 25.635 34.980 1.00 64.38 205 GLY A CA 1
ATOM 1628 C C . GLY A 1 205 ? -5.565 25.117 35.785 1.00 64.38 205 GLY A C 1
ATOM 1629 O O . GLY A 1 205 ? -4.536 25.790 35.821 1.00 64.38 205 GLY A O 1
ATOM 1630 N N . ALA A 1 206 ? -5.662 23.936 36.403 1.00 64.62 206 ALA A N 1
ATOM 1631 C CA . ALA A 1 206 ? -4.535 23.232 37.010 1.00 64.62 206 ALA A CA 1
ATOM 1632 C C . ALA A 1 206 ? -4.007 22.132 36.072 1.00 64.62 206 ALA A C 1
ATOM 1634 O O . ALA A 1 206 ? -4.748 21.601 35.252 1.00 64.62 206 ALA A O 1
ATOM 1635 N N . GLY A 1 207 ? -2.726 21.779 36.203 1.00 60.66 207 GLY A N 1
ATOM 1636 C CA . GLY A 1 207 ? -2.102 20.672 35.474 1.00 60.66 207 GLY A CA 1
ATOM 1637 C C . GLY A 1 207 ? -1.695 19.539 36.414 1.00 60.66 207 GLY A C 1
ATOM 1638 O O . GLY A 1 207 ? -1.251 19.789 37.536 1.00 60.66 207 GLY A O 1
ATOM 1639 N N . LEU A 1 208 ? -1.814 18.294 35.950 1.00 65.38 208 LEU A N 1
ATOM 1640 C CA . LEU A 1 208 ? -1.205 17.131 36.596 1.00 65.38 208 LEU A CA 1
ATOM 1641 C C . LEU A 1 208 ? 0.128 16.827 35.904 1.00 65.38 208 LEU A C 1
ATOM 1643 O O . LEU A 1 208 ? 0.152 16.501 34.720 1.00 65.38 208 LEU A O 1
ATOM 1647 N N . TYR A 1 209 ? 1.234 16.916 36.642 1.00 61.81 209 TYR A N 1
ATOM 1648 C CA . TYR A 1 209 ? 2.573 16.671 36.106 1.00 61.81 209 TYR A CA 1
ATOM 1649 C C . TYR A 1 209 ? 3.068 15.283 36.513 1.00 61.81 209 TYR A C 1
ATOM 1651 O O . TYR A 1 209 ? 3.266 15.006 37.695 1.00 61.81 209 TYR A O 1
ATOM 1659 N N . LEU A 1 210 ? 3.300 14.421 35.524 1.00 63.25 210 LEU A N 1
ATOM 1660 C CA .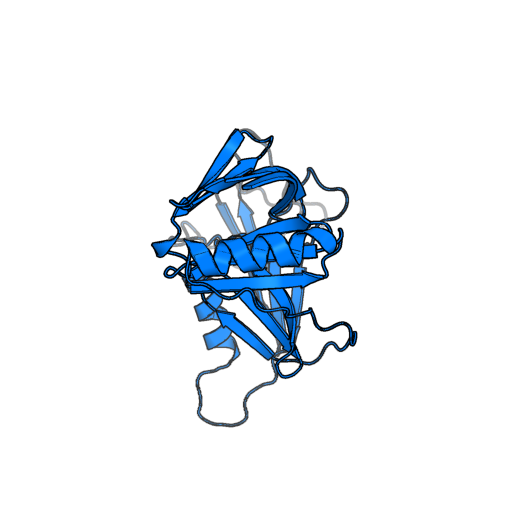 LEU A 1 210 ? 3.914 13.106 35.701 1.00 63.25 210 LEU A CA 1
ATOM 1661 C C . LEU A 1 210 ? 5.265 13.087 34.976 1.00 63.25 210 LEU A C 1
ATOM 1663 O O . LEU A 1 210 ? 5.322 13.233 33.758 1.00 63.25 210 LEU A O 1
ATOM 1667 N N . HIS A 1 211 ? 6.359 12.894 35.716 1.00 58.75 211 HIS A N 1
ATOM 1668 C CA . HIS A 1 211 ? 7.696 12.702 35.144 1.00 58.75 211 HIS A CA 1
ATOM 1669 C C . HIS A 1 211 ? 7.965 11.209 34.937 1.00 58.75 211 HIS A C 1
ATOM 1671 O O . HIS A 1 211 ? 8.541 10.545 35.796 1.00 58.75 211 HIS A O 1
ATOM 1677 N N . LEU A 1 212 ? 7.516 10.675 33.802 1.00 59.53 212 LEU A N 1
ATOM 1678 C CA . LEU A 1 212 ? 7.639 9.259 33.446 1.00 59.53 212 LEU A CA 1
ATOM 1679 C C . LEU A 1 212 ? 8.007 9.129 31.966 1.00 59.53 212 LEU A C 1
ATOM 1681 O O . LEU A 1 212 ? 7.504 9.889 31.152 1.00 59.53 212 LEU A O 1
ATOM 1685 N N . GLN A 1 213 ? 8.837 8.153 31.586 1.00 51.94 213 GLN A N 1
ATOM 1686 C CA . GLN A 1 213 ? 9.188 7.940 30.168 1.00 51.94 213 GLN A CA 1
ATOM 1687 C C . GLN A 1 213 ? 7.960 7.627 29.295 1.00 51.94 213 GLN A C 1
ATOM 1689 O O . GLN A 1 213 ? 7.912 8.019 28.129 1.00 51.94 213 GLN A O 1
ATOM 1694 N N . ALA A 1 214 ? 6.953 6.971 29.876 1.00 56.34 214 ALA A N 1
ATOM 1695 C CA . ALA A 1 214 ? 5.641 6.785 29.279 1.00 56.34 214 ALA A CA 1
ATOM 1696 C C . ALA A 1 214 ? 4.556 6.748 30.367 1.00 56.34 214 ALA A C 1
ATOM 1698 O O . ALA A 1 214 ? 4.788 6.225 31.459 1.00 56.34 214 ALA A O 1
ATOM 1699 N N . ALA A 1 215 ? 3.368 7.271 30.066 1.00 58.72 215 ALA A N 1
ATOM 1700 C CA . ALA A 1 215 ? 2.176 7.137 30.903 1.00 58.72 215 ALA A CA 1
ATOM 1701 C C . ALA A 1 215 ? 0.944 6.864 30.030 1.00 58.72 215 ALA A C 1
ATOM 1703 O O . ALA A 1 215 ? 0.863 7.345 28.900 1.00 58.72 215 ALA A O 1
ATOM 1704 N N . ARG A 1 216 ? -0.025 6.108 30.559 1.00 59.88 216 ARG A N 1
ATOM 1705 C CA . ARG A 1 216 ? -1.331 5.904 29.922 1.00 59.88 216 ARG A CA 1
ATOM 1706 C C . ARG A 1 216 ? -2.400 6.603 30.748 1.00 59.88 216 ARG A C 1
ATOM 1708 O O . ARG A 1 216 ? -2.579 6.276 31.919 1.00 59.88 216 ARG A O 1
ATOM 1715 N N . ALA A 1 217 ? -3.093 7.564 30.147 1.00 56.91 217 ALA A N 1
ATOM 1716 C CA . ALA A 1 217 ? -4.224 8.233 30.776 1.00 56.91 217 ALA A CA 1
ATOM 1717 C C . ALA A 1 217 ? -5.521 7.591 30.279 1.00 56.91 217 ALA A C 1
ATOM 1719 O O . ALA A 1 217 ? -5.849 7.698 29.098 1.00 56.91 217 ALA A O 1
ATOM 1720 N N . HIS A 1 218 ? -6.238 6.923 31.182 1.00 54.19 218 HIS A N 1
ATOM 1721 C CA . HIS A 1 218 ? -7.582 6.410 30.940 1.00 54.19 218 HIS A CA 1
ATOM 1722 C C . HIS A 1 218 ? -8.595 7.482 31.343 1.00 54.19 218 HIS A C 1
ATOM 1724 O O . HIS A 1 218 ? -8.911 7.643 32.522 1.00 54.19 218 HIS A O 1
ATOM 1730 N N . LEU A 1 219 ? -9.083 8.249 30.371 1.00 51.59 219 LEU A N 1
ATOM 1731 C CA . LEU A 1 219 ? -10.221 9.145 30.564 1.00 51.59 219 LEU A CA 1
ATOM 1732 C C . LEU A 1 219 ? -11.482 8.393 30.136 1.00 51.59 219 LEU A C 1
ATOM 1734 O O . LEU A 1 219 ? -11.424 7.588 29.213 1.00 51.59 219 LEU A O 1
ATOM 1738 N N . LEU A 1 220 ? -12.624 8.672 30.773 1.00 44.72 220 LEU A N 1
ATOM 1739 C CA . LEU A 1 220 ? -13.917 7.965 30.639 1.00 44.72 220 LEU A CA 1
ATOM 1740 C C . LEU A 1 220 ? -14.374 7.611 29.200 1.00 44.72 220 LEU A C 1
ATOM 1742 O O . LEU A 1 220 ? -15.300 6.820 29.042 1.00 44.72 220 LEU A O 1
ATOM 1746 N N . GLN A 1 221 ? -13.770 8.194 28.155 1.00 35.50 221 GLN A N 1
ATOM 1747 C CA . GLN A 1 221 ? -14.047 7.909 26.742 1.00 35.50 221 GLN A CA 1
ATOM 1748 C C . GLN A 1 221 ? -12.807 7.857 25.820 1.00 35.50 221 GLN A C 1
ATOM 1750 O O . GLN A 1 221 ? -12.980 7.688 24.611 1.00 35.50 221 GLN A O 1
ATOM 1755 N N . ARG A 1 222 ? -11.577 8.040 26.329 1.00 39.94 222 ARG A N 1
ATOM 1756 C CA . ARG A 1 222 ? -10.341 8.072 25.522 1.00 39.94 222 ARG A CA 1
ATOM 1757 C C . ARG A 1 222 ? -9.134 7.600 26.326 1.00 39.94 222 ARG A C 1
ATOM 1759 O O . ARG A 1 222 ? -8.901 8.081 27.431 1.00 39.94 222 ARG A O 1
ATOM 1766 N N . ASP A 1 223 ? -8.334 6.746 25.701 1.00 47.16 223 ASP A N 1
ATOM 1767 C CA . ASP A 1 223 ? -7.029 6.343 26.209 1.00 47.16 223 ASP A CA 1
ATOM 1768 C C . ASP A 1 223 ? -5.942 7.111 25.460 1.00 47.16 223 ASP A C 1
ATOM 1770 O O . ASP A 1 223 ? -5.847 7.012 24.236 1.00 47.16 223 ASP A O 1
ATOM 1774 N N . PHE A 1 224 ? -5.113 7.856 26.187 1.00 48.41 224 PHE A N 1
ATOM 1775 C CA . PHE A 1 224 ? -3.960 8.554 25.618 1.00 48.41 224 PHE A CA 1
ATOM 1776 C C . PHE A 1 224 ? -2.669 7.867 26.044 1.00 48.41 224 PHE A C 1
ATOM 1778 O O . PHE A 1 224 ? -2.495 7.547 27.224 1.00 48.41 224 PHE A O 1
ATOM 1785 N N . LEU A 1 225 ? -1.754 7.675 25.093 1.00 46.72 225 LEU A N 1
ATOM 1786 C CA . LEU A 1 225 ? -0.371 7.329 25.387 1.00 46.72 225 LEU A CA 1
ATOM 1787 C C . LEU A 1 225 ? 0.465 8.611 25.398 1.00 46.72 225 LEU A C 1
ATOM 1789 O O . LEU A 1 225 ? 0.650 9.255 24.369 1.00 46.72 225 LEU A O 1
ATOM 1793 N N . CYS A 1 226 ? 0.990 8.968 26.562 1.00 54.19 226 CYS A N 1
ATOM 1794 C CA . CYS A 1 226 ? 1.921 10.077 26.711 1.00 54.19 226 CYS A CA 1
ATOM 1795 C C . CYS A 1 226 ? 3.344 9.514 26.662 1.00 54.19 226 CYS A C 1
ATOM 1797 O O . CYS A 1 226 ? 3.764 8.856 27.613 1.00 54.19 226 CYS A O 1
ATOM 1799 N N . GLN A 1 227 ? 4.082 9.755 25.577 1.00 49.56 227 GLN A N 1
ATOM 1800 C CA . GLN A 1 227 ? 5.516 9.454 25.494 1.00 49.56 227 GLN A CA 1
ATOM 1801 C C . GLN A 1 227 ? 6.332 10.725 25.745 1.00 49.56 227 GLN A C 1
ATOM 1803 O O . GLN A 1 227 ? 6.041 11.766 25.157 1.00 49.56 227 GLN A O 1
ATOM 1808 N N . LEU A 1 228 ? 7.351 10.650 26.607 1.00 47.59 228 LEU A N 1
ATOM 1809 C CA . LEU A 1 228 ? 8.286 11.757 26.826 1.00 47.59 228 LEU A CA 1
ATOM 1810 C C . LEU A 1 228 ? 9.597 11.486 26.077 1.00 47.59 228 LEU A C 1
ATOM 1812 O O . LEU A 1 228 ? 10.281 10.501 26.365 1.00 47.59 228 LEU A O 1
ATOM 1816 N N . HIS A 1 229 ? 9.989 12.369 25.152 1.00 40.53 229 HIS A N 1
ATOM 1817 C CA . HIS A 1 229 ? 11.328 12.314 24.563 1.00 40.53 229 HIS A CA 1
ATOM 1818 C C . HIS A 1 229 ? 12.383 12.817 25.568 1.00 40.53 229 HIS A C 1
ATOM 1820 O O . HIS A 1 229 ? 12.161 13.830 26.240 1.00 40.53 229 HIS A O 1
ATOM 1826 N N . PRO A 1 230 ? 13.561 12.167 25.673 1.00 35.28 230 PRO A N 1
ATOM 1827 C CA . PRO A 1 230 ? 14.643 12.657 26.521 1.00 35.28 230 PRO A CA 1
ATOM 1828 C C . PRO A 1 230 ? 15.078 14.063 26.084 1.00 35.28 230 PRO A C 1
ATOM 1830 O O . PRO A 1 230 ? 15.503 14.254 24.947 1.00 35.28 230 PRO A O 1
ATOM 1833 N N . GLY A 1 231 ? 14.984 15.040 26.989 1.00 38.50 231 GLY A N 1
ATOM 1834 C CA . GLY A 1 231 ? 15.455 16.414 26.763 1.00 38.50 231 GLY A CA 1
ATOM 1835 C C . GLY A 1 231 ? 14.376 17.457 26.459 1.00 38.50 231 GLY A C 1
ATOM 1836 O O . GLY A 1 231 ? 14.712 18.636 26.383 1.00 38.50 231 GLY A O 1
ATOM 1837 N N . TYR A 1 232 ? 13.100 17.072 26.355 1.00 39.38 232 TYR A N 1
ATOM 1838 C CA . TYR A 1 232 ? 11.989 18.014 26.187 1.00 39.38 232 TYR A CA 1
ATOM 1839 C C . TYR A 1 232 ? 11.047 17.984 27.396 1.00 39.38 232 TYR A C 1
ATOM 1841 O O . TYR A 1 232 ? 10.565 16.931 27.814 1.00 39.38 232 TYR A O 1
ATOM 1849 N N . HIS A 1 233 ? 10.757 19.159 27.960 1.00 37.72 233 HIS A N 1
ATOM 1850 C CA . HIS A 1 233 ? 9.619 19.334 28.860 1.00 37.72 233 HIS A CA 1
ATOM 1851 C C . HIS A 1 233 ? 8.343 19.249 28.018 1.00 37.72 233 HIS A C 1
ATOM 1853 O O . HIS A 1 233 ? 7.972 20.215 27.356 1.00 37.72 233 HIS A O 1
ATOM 1859 N N . HIS A 1 234 ? 7.682 18.092 27.994 1.00 39.81 234 HIS A N 1
ATOM 1860 C CA . HIS A 1 234 ? 6.379 17.996 27.342 1.00 39.81 234 HIS A CA 1
ATOM 1861 C C . HIS A 1 234 ? 5.286 18.457 28.305 1.00 39.81 234 HIS A C 1
ATOM 1863 O O . HIS A 1 234 ? 5.125 17.924 29.404 1.00 39.81 234 HIS A O 1
ATOM 1869 N N . HIS A 1 235 ? 4.527 19.456 27.867 1.00 35.44 235 HIS A N 1
ATOM 1870 C CA . HIS A 1 235 ? 3.318 19.908 28.533 1.00 35.44 235 HIS A CA 1
ATOM 1871 C C . HIS A 1 235 ? 2.144 19.080 28.008 1.00 35.44 235 HIS A C 1
ATOM 1873 O O . HIS A 1 235 ? 1.619 19.358 26.933 1.00 35.44 235 HIS A O 1
ATOM 1879 N N . ALA A 1 236 ? 1.737 18.051 28.749 1.00 33.72 236 ALA A N 1
ATOM 1880 C CA . ALA A 1 236 ? 0.419 17.466 28.547 1.00 33.72 236 ALA A CA 1
ATOM 1881 C C . ALA A 1 236 ? -0.594 18.390 29.238 1.00 33.72 236 ALA A C 1
ATOM 1883 O O . ALA A 1 236 ? -0.714 18.380 30.462 1.00 33.72 236 ALA A O 1
ATOM 1884 N N . PHE A 1 237 ? -1.267 19.244 28.465 1.00 28.69 237 PHE A N 1
ATOM 1885 C CA . PHE A 1 237 ? -2.470 19.915 28.949 1.00 28.69 237 PHE A CA 1
ATOM 1886 C C . PHE A 1 237 ? -3.603 18.888 28.901 1.00 28.69 237 PHE A C 1
ATOM 1888 O O . PHE A 1 237 ? -4.012 18.471 27.817 1.00 28.69 237 PHE A O 1
ATOM 1895 N N . LEU A 1 238 ? -4.019 18.429 30.082 1.00 36.22 238 LEU A N 1
ATOM 1896 C CA . LEU A 1 238 ? -5.273 17.702 30.287 1.00 36.22 238 LEU A CA 1
ATOM 1897 C C . LEU A 1 238 ? -6.439 18.693 30.331 1.00 36.22 238 LEU A C 1
ATOM 1899 O O . LEU A 1 238 ? -6.247 19.786 30.914 1.00 36.22 238 LEU A O 1
#

Solvent-accessible surface area (backbone atoms only — not comparable to full-atom values): 14435 Å² total; per-residue (Å²): 91,80,48,77,66,29,27,34,74,55,87,79,43,74,41,51,26,38,41,36,44,54,76,67,23,39,37,38,40,36,78,87,71,52,70,49,78,44,53,34,92,43,54,73,46,38,36,34,28,73,47,100,50,55,26,25,45,37,37,33,30,78,85,39,52,73,47,57,42,30,46,40,57,77,88,49,48,66,64,47,38,54,48,33,37,73,58,53,72,38,72,61,39,82,57,60,59,50,81,82,81,72,93,70,66,47,80,45,82,53,75,53,31,38,35,38,24,50,83,94,31,45,53,51,73,44,53,25,79,44,33,36,45,73,50,79,56,94,53,31,42,36,40,30,34,60,82,46,90,94,43,98,72,67,73,56,70,51,74,45,80,48,82,83,80,93,68,100,61,82,54,67,66,58,54,52,49,52,55,42,72,74,60,30,58,51,78,66,89,81,72,79,76,91,71,84,82,80,84,79,81,70,56,94,95,50,79,78,87,77,97,50,70,60,48,77,48,83,48,103,89,51,77,46,81,48,75,51,60,92,93,57,90,77,81,70,84,119